Protein AF-A0A6N8B258-F1 (afdb_monomer_lite)

Foldseek 3Di:
DFPVVVQVLCVVLVFRWDWDPDADPPVCQQPNWFFTWTAGVVVVRKIKTKTAAPAQVSLVSNVVCVVVPQPVQPPDLWHFPDWDDQGRMIITIIDRHPPDDPCCDPVVVSCQPPSAPKDWWWWWKDDPFKIKIKIKIKGWDFDDDPDTDIDMKIKIKIKMATRDDDLVVWQFKWKWKDQVPDTDIDGGFHADPRRMTISDMDMDDDDDDDQQTKIWMWMGTPNDIDIMIIHIDDPVND

Sequence (238 aa):
MTAEQVLNVFKQEGANLTKSDKKPPSYFTINKVQPLIYQSTALNNQYLLIYDFDSLANAEECSKQFRNNKLQFQNLDLVSPSYFKVKNIVIALAMENAHKYFYYGKVGEIIFQKLHDTKKLVFEGESDHWRGNIIVAYYEYFLEGEKLYYDHYFFSETVFTYIGDNAKSVDSFDYKCSNGTSGSSGHGLVLDQDGISSAGFSGGNGSRPRENYTYTTDIHWNGKTETFKLKAITHEDL

Secondary structure (DSSP, 8-state):
--HHHHHHHHHHTT--PEEP-PPPPGGG-BTTBPPEEEE-GGGTT-EEEEEE-SSHHHHHHHHHHHHH-TTGGGGSSEEEEEEEEETTEEEEEEEES--S----HHHHHHIIIIIS--EEEEEEEE-SSEEEEEEEEEEEEEE-SSS-EEEEEEEEEEEEEE-SS-GGG---EEEEEE-SS-EEEEEEE---TTSEEEEEEEEESSPPP-TT-EEEEEEEETTEEEEEEEEEEPTT--

Radius of gyration: 21.56 Å; chains: 1; bounding box: 56×40×59 Å

Structure (mmCIF, N/CA/C/O backbone):
data_AF-A0A6N8B258-F1
#
_entry.id   AF-A0A6N8B258-F1
#
loop_
_atom_site.group_PDB
_atom_site.id
_atom_site.type_symbol
_atom_site.label_atom_id
_atom_site.label_alt_id
_atom_site.label_comp_id
_atom_site.label_asym_id
_atom_site.label_entity_id
_atom_site.label_seq_id
_atom_site.pdbx_PDB_ins_code
_atom_site.Cartn_x
_atom_site.Cartn_y
_atom_site.Cartn_z
_atom_site.occupancy
_atom_site.B_iso_or_equiv
_atom_site.auth_seq_id
_atom_site.auth_comp_id
_atom_site.auth_asym_id
_atom_site.auth_atom_id
_atom_site.pdbx_PDB_model_num
ATOM 1 N N . MET A 1 1 ? 13.678 -10.103 -13.029 1.00 87.00 1 MET A N 1
ATOM 2 C CA . MET A 1 1 ? 12.331 -9.949 -13.612 1.00 87.00 1 MET A CA 1
ATOM 3 C C . MET A 1 1 ? 12.513 -9.439 -15.030 1.00 87.00 1 MET A C 1
ATOM 5 O O . MET A 1 1 ? 13.473 -8.720 -15.251 1.00 87.00 1 MET A O 1
ATOM 9 N N . THR A 1 2 ? 11.660 -9.820 -15.974 1.00 91.69 2 THR A N 1
ATOM 10 C CA . THR A 1 2 ? 11.715 -9.328 -17.362 1.00 91.69 2 THR A CA 1
ATOM 11 C C . THR A 1 2 ? 10.501 -8.464 -17.681 1.00 91.69 2 THR A C 1
ATOM 13 O O . THR A 1 2 ? 9.464 -8.568 -17.018 1.00 91.69 2 THR A O 1
ATOM 16 N N . ALA A 1 3 ? 10.584 -7.650 -18.733 1.00 91.44 3 ALA A N 1
ATOM 17 C CA . ALA A 1 3 ? 9.437 -6.898 -19.235 1.00 91.44 3 ALA A CA 1
ATOM 18 C C . ALA A 1 3 ? 8.249 -7.818 -19.570 1.00 91.44 3 ALA A C 1
ATOM 20 O O . ALA A 1 3 ? 7.116 -7.488 -19.245 1.00 91.44 3 ALA A O 1
ATOM 21 N N . GLU A 1 4 ? 8.490 -8.998 -20.147 1.00 93.19 4 GLU A N 1
ATOM 22 C CA . GLU A 1 4 ? 7.431 -9.967 -20.466 1.00 93.19 4 GLU A CA 1
ATOM 23 C C . GLU A 1 4 ? 6.669 -10.439 -19.218 1.00 93.19 4 GLU A C 1
ATOM 25 O O . GLU A 1 4 ? 5.440 -10.519 -19.230 1.00 93.19 4 GLU A O 1
ATOM 30 N N . GLN A 1 5 ? 7.377 -10.686 -18.111 1.00 94.44 5 GLN A N 1
ATOM 31 C CA . GLN A 1 5 ? 6.743 -11.033 -16.836 1.00 94.44 5 GLN A CA 1
ATOM 32 C C . GLN A 1 5 ? 5.844 -9.902 -16.331 1.00 94.44 5 GLN A C 1
ATOM 34 O O . GLN A 1 5 ? 4.737 -10.168 -15.867 1.00 94.44 5 GLN A O 1
ATOM 39 N N . VAL A 1 6 ? 6.280 -8.647 -16.482 1.00 94.50 6 VAL A N 1
ATOM 40 C CA . VAL A 1 6 ? 5.455 -7.480 -16.148 1.00 94.50 6 VAL A CA 1
ATOM 41 C C . VAL A 1 6 ? 4.179 -7.470 -16.988 1.00 94.50 6 VAL A C 1
ATOM 43 O O . VAL A 1 6 ? 3.086 -7.396 -16.432 1.00 94.50 6 VAL A O 1
ATOM 46 N N . LEU A 1 7 ? 4.288 -7.618 -18.312 1.00 94.94 7 LEU A N 1
ATOM 47 C CA . LEU A 1 7 ? 3.123 -7.635 -19.207 1.00 94.94 7 LEU A CA 1
ATOM 48 C C . LEU A 1 7 ? 2.121 -8.736 -18.838 1.00 94.94 7 LEU A C 1
ATOM 50 O O . LEU A 1 7 ? 0.911 -8.499 -18.847 1.00 94.94 7 LEU A O 1
ATOM 54 N N . ASN A 1 8 ? 2.618 -9.924 -18.487 1.00 96.00 8 ASN A N 1
ATOM 55 C CA . ASN A 1 8 ? 1.780 -11.055 -18.100 1.00 96.00 8 ASN A CA 1
ATOM 56 C C . ASN A 1 8 ? 0.989 -10.782 -16.816 1.00 96.00 8 ASN A C 1
ATOM 58 O O . ASN A 1 8 ? -0.202 -11.087 -16.772 1.00 96.00 8 ASN A O 1
ATOM 62 N N . VAL A 1 9 ? 1.603 -10.160 -15.808 1.00 96.12 9 VAL A N 1
ATOM 63 C CA . VAL A 1 9 ? 0.908 -9.794 -14.564 1.00 96.12 9 VAL A CA 1
ATOM 64 C C . VAL A 1 9 ? -0.163 -8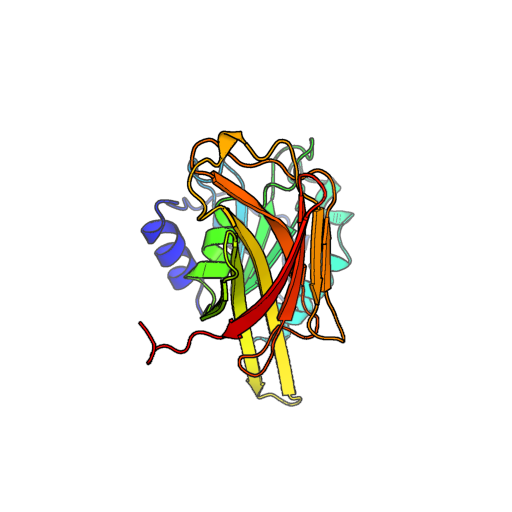.735 -14.826 1.00 96.12 9 VAL A C 1
ATOM 66 O O . VAL A 1 9 ? -1.306 -8.906 -14.411 1.00 96.12 9 VAL A O 1
ATOM 69 N N . PHE A 1 10 ? 0.142 -7.688 -15.597 1.00 94.69 10 PHE A N 1
ATOM 70 C CA . PHE A 1 10 ? -0.870 -6.693 -15.976 1.00 94.69 10 PHE A CA 1
ATOM 71 C C . PHE A 1 10 ? -2.053 -7.329 -16.722 1.00 94.69 10 PHE A C 1
ATOM 73 O O . PHE A 1 10 ? -3.209 -7.016 -16.436 1.00 94.69 10 PHE A O 1
ATOM 80 N N . LYS A 1 11 ? -1.788 -8.272 -17.633 1.00 94.56 11 LYS A N 1
ATOM 81 C CA . LYS A 1 11 ? -2.828 -9.036 -18.334 1.00 94.56 11 LYS A CA 1
ATOM 82 C C . LYS A 1 11 ? -3.697 -9.859 -17.376 1.00 94.56 11 LYS A C 1
ATOM 84 O O . LYS A 1 11 ? -4.918 -9.830 -17.516 1.00 94.56 11 LYS A O 1
ATOM 89 N N . GLN A 1 12 ? -3.094 -10.573 -16.424 1.00 96.00 12 GLN A N 1
ATOM 90 C CA . GLN A 1 12 ? -3.815 -11.379 -15.426 1.00 96.00 12 GLN A CA 1
ATOM 91 C C . GLN A 1 12 ? -4.743 -10.526 -14.555 1.00 96.00 12 GLN A C 1
ATOM 93 O O . GLN A 1 12 ? -5.859 -10.937 -14.258 1.00 96.00 12 GLN A O 1
ATOM 98 N N . GLU A 1 13 ? -4.330 -9.300 -14.244 1.00 94.25 13 GLU A N 1
ATOM 99 C CA . GLU A 1 13 ? -5.115 -8.336 -13.466 1.00 94.25 13 GLU A CA 1
ATOM 100 C C . GLU A 1 13 ? -6.104 -7.531 -14.340 1.00 94.25 13 GLU A C 1
ATOM 102 O O . GLU A 1 13 ? -6.650 -6.500 -13.935 1.00 94.25 13 GLU A O 1
ATOM 107 N N . GLY A 1 14 ? -6.355 -7.974 -15.578 1.00 91.81 14 GLY A N 1
ATOM 108 C CA . GLY A 1 14 ? -7.337 -7.375 -16.484 1.00 91.81 14 GLY A CA 1
ATOM 109 C C . GLY A 1 14 ? -6.921 -6.017 -17.059 1.00 91.81 14 GLY A C 1
ATOM 110 O O . GLY A 1 14 ? -7.776 -5.231 -17.462 1.00 91.81 14 GLY A O 1
ATOM 111 N N . ALA A 1 15 ? -5.624 -5.711 -17.080 1.00 91.25 15 ALA A N 1
ATOM 112 C CA . ALA A 1 15 ? -5.044 -4.517 -17.686 1.00 91.25 15 ALA A CA 1
ATOM 113 C C . ALA A 1 15 ? -4.200 -4.906 -18.908 1.00 91.25 15 ALA A C 1
ATOM 115 O O . ALA A 1 15 ? -2.973 -4.867 -18.888 1.00 91.25 15 ALA A O 1
ATOM 116 N N . ASN A 1 16 ? -4.864 -5.303 -19.997 1.00 91.56 16 ASN A N 1
ATOM 117 C CA . ASN A 1 16 ? -4.179 -5.676 -21.234 1.00 91.56 16 ASN A CA 1
ATOM 118 C C . ASN A 1 16 ? -3.393 -4.482 -21.794 1.00 91.56 16 ASN A C 1
ATOM 120 O O . ASN A 1 16 ? -3.977 -3.473 -22.201 1.00 91.56 16 ASN A O 1
ATOM 124 N N . LEU A 1 17 ? -2.068 -4.611 -21.796 1.00 92.25 17 LEU A N 1
ATOM 125 C CA . LEU A 1 17 ? -1.146 -3.598 -22.287 1.00 92.25 17 LEU A CA 1
ATOM 126 C C . LEU A 1 17 ? -0.943 -3.765 -23.794 1.00 92.25 17 LEU A C 1
ATOM 128 O O . LEU A 1 17 ? -0.548 -4.829 -24.266 1.00 92.25 17 LEU A O 1
ATOM 132 N N . THR A 1 18 ? -1.184 -2.697 -24.548 1.00 91.94 18 THR A N 1
ATOM 133 C CA . THR A 1 18 ? -0.896 -2.629 -25.984 1.00 91.94 18 THR A CA 1
ATOM 134 C C . THR A 1 18 ? 0.379 -1.831 -26.189 1.00 91.94 18 THR A C 1
ATOM 136 O O . THR A 1 18 ? 0.520 -0.742 -25.631 1.00 91.94 18 THR A O 1
ATOM 139 N N . LYS A 1 19 ? 1.320 -2.372 -26.966 1.00 91.19 19 LYS A N 1
ATOM 140 C CA . LYS A 1 19 ? 2.563 -1.670 -27.294 1.00 91.19 19 LYS A CA 1
ATOM 141 C C . LYS A 1 19 ? 2.248 -0.424 -28.123 1.00 91.19 19 LYS A C 1
ATOM 143 O O . LYS A 1 19 ? 1.429 -0.481 -29.034 1.00 91.19 19 LYS A O 1
ATOM 148 N N . SER A 1 20 ? 2.886 0.690 -27.790 1.00 84.38 20 SER A N 1
ATOM 149 C CA . SER A 1 20 ? 2.767 1.943 -28.529 1.00 84.38 20 SER A CA 1
ATOM 150 C C . SER A 1 20 ? 3.913 2.086 -29.527 1.00 84.38 20 SER A C 1
ATOM 152 O O . SER A 1 20 ? 5.060 1.778 -29.202 1.00 84.38 20 SER A O 1
ATOM 154 N N . ASP A 1 21 ? 3.612 2.608 -30.717 1.00 79.19 21 ASP A N 1
ATOM 155 C CA . ASP A 1 21 ? 4.615 2.974 -31.727 1.00 79.19 21 ASP A CA 1
ATOM 156 C C . ASP A 1 21 ? 5.252 4.346 -31.458 1.00 79.19 21 ASP A C 1
ATOM 158 O O . ASP A 1 21 ? 6.163 4.772 -32.178 1.00 79.19 21 ASP A O 1
ATOM 162 N N . LYS A 1 22 ? 4.794 5.056 -30.414 1.00 72.62 22 LYS A N 1
ATOM 163 C CA . LYS A 1 22 ? 5.423 6.303 -29.977 1.00 72.62 22 LYS A CA 1
ATOM 164 C C . LYS A 1 22 ? 6.888 6.017 -29.650 1.00 72.62 22 LYS A C 1
ATOM 166 O O . LYS A 1 22 ? 7.202 5.186 -28.801 1.00 72.62 22 LYS A O 1
ATOM 171 N N . LYS A 1 23 ? 7.795 6.727 -30.319 1.00 65.31 23 LYS A N 1
ATOM 172 C CA . LYS A 1 23 ? 9.215 6.688 -29.975 1.00 65.31 23 LYS A CA 1
ATOM 173 C C . LYS A 1 23 ? 9.444 7.663 -28.826 1.00 65.31 23 LYS A C 1
ATOM 175 O O . LYS A 1 23 ? 9.199 8.857 -29.019 1.00 65.31 23 LYS A O 1
ATOM 180 N N . PRO A 1 24 ? 9.894 7.196 -27.650 1.00 65.81 24 PRO A N 1
ATOM 181 C CA . PRO A 1 24 ? 10.310 8.119 -26.614 1.00 65.81 24 PRO A CA 1
ATOM 182 C C . PRO A 1 24 ? 11.481 8.942 -27.177 1.00 65.81 24 PRO A C 1
ATOM 184 O O . PRO A 1 24 ? 12.329 8.398 -27.896 1.00 65.81 24 PRO A O 1
ATOM 187 N N . PRO A 1 25 ? 11.545 10.252 -26.906 1.00 64.62 25 PRO A N 1
ATOM 188 C CA . PRO A 1 25 ? 12.704 11.049 -27.275 1.00 64.62 25 PRO A CA 1
ATOM 189 C C . PRO A 1 25 ? 14.005 10.410 -26.779 1.00 64.62 25 PRO A C 1
ATOM 191 O O . PRO A 1 25 ? 14.029 9.763 -25.735 1.00 64.62 25 PRO A O 1
ATOM 194 N N . SER A 1 26 ? 15.113 10.610 -27.495 1.00 67.12 26 SER A N 1
ATOM 195 C CA . SER A 1 26 ? 16.398 9.964 -27.178 1.00 67.12 26 SER A CA 1
ATOM 196 C C . SER A 1 26 ? 16.887 10.217 -25.745 1.00 67.12 26 SER A C 1
ATOM 198 O O . SER A 1 26 ? 17.583 9.369 -25.190 1.00 67.12 26 SER A O 1
ATOM 200 N N . TYR A 1 27 ? 16.477 11.324 -25.118 1.00 67.56 27 TYR A N 1
ATOM 201 C CA . TYR A 1 27 ? 16.784 11.650 -23.722 1.00 67.56 27 TYR A CA 1
ATOM 202 C C . TYR A 1 27 ? 16.053 10.781 -22.680 1.00 67.56 27 TYR A C 1
ATOM 204 O O . TYR A 1 27 ? 16.408 10.822 -21.509 1.00 67.56 27 TYR A O 1
ATOM 212 N N . PHE A 1 28 ? 15.083 9.953 -23.077 1.00 73.06 28 PHE A N 1
ATOM 213 C CA . PHE A 1 28 ? 14.521 8.904 -22.217 1.00 73.06 28 PHE A CA 1
ATOM 214 C C . PHE A 1 28 ? 15.410 7.665 -22.141 1.00 73.06 28 PHE A C 1
ATOM 216 O O . PHE A 1 28 ? 15.107 6.770 -21.353 1.00 73.06 28 PHE A O 1
ATOM 223 N N . THR A 1 29 ? 16.478 7.587 -22.945 1.00 80.06 29 THR A N 1
ATOM 224 C CA . THR A 1 29 ? 17.478 6.528 -22.795 1.00 80.06 29 THR A CA 1
ATOM 225 C C . THR A 1 29 ? 18.198 6.721 -21.474 1.00 80.06 29 THR A C 1
ATOM 227 O O . THR A 1 29 ? 18.865 7.736 -21.278 1.00 80.06 29 THR A O 1
ATOM 230 N N . ILE A 1 30 ? 18.149 5.721 -20.606 1.00 79.31 30 ILE A N 1
ATOM 231 C CA . ILE A 1 30 ? 18.877 5.746 -19.340 1.00 79.31 30 ILE A CA 1
ATOM 232 C C . ILE A 1 30 ? 19.854 4.585 -19.346 1.00 79.31 30 ILE A C 1
ATOM 234 O O . ILE A 1 30 ? 19.466 3.447 -19.586 1.00 79.31 30 ILE A O 1
ATOM 238 N N . ASN A 1 31 ? 21.140 4.867 -19.131 1.00 81.81 31 ASN A N 1
ATOM 239 C CA . ASN A 1 31 ? 22.205 3.858 -19.157 1.00 81.81 31 ASN A CA 1
ATOM 240 C C . ASN A 1 31 ? 22.170 2.975 -20.421 1.00 81.81 31 ASN A C 1
ATOM 242 O O . ASN A 1 31 ? 22.352 1.766 -20.349 1.00 81.81 31 ASN A O 1
ATOM 246 N N . LYS A 1 32 ? 21.935 3.598 -21.588 1.00 86.12 32 LYS A N 1
ATOM 247 C CA . LYS A 1 32 ? 21.787 2.940 -22.905 1.00 86.12 32 LYS A CA 1
ATOM 248 C C . LYS A 1 32 ? 20.547 2.039 -23.051 1.00 86.12 32 LYS A C 1
ATOM 250 O O . LYS A 1 32 ? 20.400 1.400 -24.088 1.00 86.12 32 LYS A O 1
ATOM 255 N N . VAL A 1 33 ? 19.635 2.038 -22.078 1.00 88.00 33 VAL A N 1
ATOM 256 C CA . VAL A 1 33 ? 18.356 1.321 -22.140 1.00 88.00 33 VAL A CA 1
ATOM 257 C C . VAL A 1 33 ? 17.248 2.272 -22.577 1.00 88.00 33 VAL A C 1
ATOM 259 O O . VAL A 1 33 ? 17.016 3.314 -21.964 1.00 88.00 33 VAL A O 1
ATOM 262 N N . GLN A 1 34 ? 16.570 1.899 -23.657 1.00 87.25 34 GLN A N 1
ATOM 263 C CA . GLN A 1 34 ? 15.363 2.555 -24.154 1.00 87.25 34 GLN A CA 1
ATOM 264 C C . GLN A 1 34 ? 14.129 1.889 -23.536 1.00 87.25 34 GLN A C 1
ATOM 266 O O . GLN A 1 34 ? 14.083 0.656 -23.498 1.00 87.25 34 GLN A O 1
ATOM 271 N N . PRO A 1 35 ? 13.125 2.651 -23.068 1.00 88.94 35 PRO A N 1
ATOM 272 C CA . PRO A 1 35 ? 11.930 2.043 -22.513 1.00 88.94 35 PRO A CA 1
ATOM 273 C C . PRO A 1 35 ? 11.055 1.439 -23.609 1.00 88.94 35 PRO A C 1
ATOM 275 O O . PRO A 1 35 ? 10.925 1.971 -24.714 1.00 88.94 35 PRO A O 1
ATOM 278 N N . LEU A 1 36 ? 10.369 0.358 -23.257 1.00 90.75 36 LEU A N 1
ATOM 279 C CA . LEU A 1 36 ? 9.231 -0.141 -24.011 1.00 90.75 36 LEU A CA 1
ATOM 280 C C . LEU A 1 36 ? 7.986 0.644 -23.586 1.00 90.75 36 LEU A C 1
ATOM 282 O O . LEU A 1 36 ? 7.679 0.709 -22.396 1.00 90.75 36 LEU A O 1
ATOM 286 N N . ILE A 1 37 ? 7.273 1.233 -24.548 1.00 87.94 37 ILE A N 1
ATOM 287 C CA . ILE A 1 37 ? 6.070 2.023 -24.266 1.00 87.94 37 ILE A CA 1
ATOM 288 C C . ILE A 1 37 ? 4.822 1.172 -24.465 1.00 87.94 37 ILE A C 1
ATOM 290 O O . ILE A 1 37 ? 4.622 0.578 -25.527 1.00 87.94 37 ILE A O 1
ATOM 294 N N . TYR A 1 38 ? 3.954 1.176 -23.459 1.00 90.44 38 TYR A N 1
ATOM 295 C CA . TYR A 1 38 ? 2.660 0.510 -23.479 1.00 90.44 38 TYR A CA 1
ATOM 296 C C . TYR A 1 38 ? 1.539 1.450 -23.050 1.00 90.44 38 TYR A C 1
ATOM 298 O O . TYR A 1 38 ? 1.782 2.467 -22.410 1.00 90.44 38 TYR A O 1
ATOM 306 N N . GLN A 1 39 ? 0.308 1.083 -23.382 1.00 88.38 39 GLN A N 1
ATOM 307 C CA . GLN A 1 39 ? -0.908 1.779 -22.970 1.00 88.38 39 GLN A CA 1
ATOM 308 C C . GLN A 1 39 ? -2.042 0.785 -22.719 1.00 88.38 39 GLN A C 1
ATOM 310 O O . GLN A 1 39 ? -2.030 -0.329 -23.250 1.00 88.38 39 GLN A O 1
ATOM 315 N N . SER A 1 40 ? -3.044 1.187 -21.938 1.00 84.56 40 SER A N 1
ATOM 316 C CA . SER A 1 40 ? -4.258 0.393 -21.747 1.00 84.56 40 SER A CA 1
ATOM 317 C C . SER A 1 40 ? -5.467 1.264 -21.441 1.00 84.56 40 SER A C 1
ATOM 319 O O . SER A 1 40 ? -5.396 2.170 -20.610 1.00 84.56 40 SER A O 1
ATOM 321 N N . THR A 1 41 ? -6.607 0.928 -22.042 1.00 82.31 41 THR A N 1
ATOM 322 C CA . THR A 1 41 ? -7.902 1.548 -21.728 1.00 82.31 41 THR A CA 1
ATOM 323 C C . THR A 1 41 ? -8.324 1.280 -20.286 1.00 82.31 41 THR A C 1
ATOM 325 O O . THR A 1 41 ? -8.892 2.156 -19.643 1.00 82.31 41 THR A O 1
ATOM 328 N N . ALA A 1 42 ? -7.959 0.116 -19.735 1.00 83.00 42 ALA A N 1
ATOM 329 C CA . ALA A 1 42 ? -8.176 -0.239 -18.331 1.00 83.00 42 ALA A CA 1
ATOM 330 C C . ALA A 1 42 ? -7.376 0.639 -17.351 1.00 83.00 42 ALA A C 1
ATOM 332 O O . ALA A 1 42 ? -7.644 0.628 -16.152 1.00 83.00 42 ALA A O 1
ATOM 333 N N . LEU A 1 43 ? -6.386 1.378 -17.859 1.00 80.88 43 LEU A N 1
ATOM 334 C CA . LEU A 1 43 ? -5.535 2.298 -17.112 1.00 80.88 43 LEU A CA 1
ATOM 335 C C . LEU A 1 43 ? -5.777 3.749 -17.557 1.00 80.88 43 LEU A C 1
ATOM 337 O O . LEU A 1 43 ? -4.861 4.563 -17.530 1.00 80.88 43 LEU A O 1
ATOM 341 N N . ASN A 1 44 ? -6.991 4.071 -18.021 1.00 78.31 44 ASN A N 1
ATOM 342 C CA . ASN A 1 44 ? -7.373 5.403 -18.506 1.00 78.31 44 ASN A CA 1
ATOM 343 C C . ASN A 1 44 ? -6.465 5.935 -19.629 1.00 78.31 44 ASN A C 1
ATOM 345 O O . ASN A 1 44 ? -6.208 7.134 -19.708 1.00 78.31 44 ASN A O 1
ATOM 349 N N . ASN A 1 45 ? -5.957 5.041 -20.484 1.00 75.50 45 ASN A N 1
ATOM 350 C CA . ASN A 1 45 ? -5.019 5.354 -21.566 1.00 75.50 45 ASN A CA 1
ATOM 351 C C . ASN A 1 45 ? -3.714 6.026 -21.098 1.00 75.50 45 ASN A C 1
ATOM 353 O O . ASN A 1 45 ? -3.052 6.706 -21.880 1.00 75.50 45 ASN A O 1
ATOM 357 N N . GLN A 1 46 ? -3.315 5.819 -19.840 1.00 79.75 46 GLN A N 1
ATOM 358 C CA . GLN A 1 46 ? -1.988 6.205 -19.364 1.00 79.75 46 GLN A CA 1
ATOM 359 C C . GLN A 1 46 ? -0.903 5.400 -20.089 1.00 79.75 46 GLN A C 1
ATOM 361 O O . GLN A 1 46 ? -1.082 4.212 -20.385 1.00 79.75 46 GLN A O 1
ATOM 366 N N . TYR A 1 47 ? 0.240 6.041 -20.336 1.00 84.12 47 TYR A N 1
ATOM 367 C CA . TYR A 1 47 ? 1.407 5.379 -20.903 1.00 84.12 47 TYR A CA 1
ATOM 368 C C . TYR A 1 47 ? 2.278 4.799 -19.792 1.00 84.12 47 TYR A C 1
ATOM 370 O O . TYR A 1 47 ? 2.601 5.473 -18.812 1.00 84.12 47 TYR A O 1
ATOM 378 N N . LEU A 1 48 ? 2.700 3.553 -19.984 1.00 88.50 48 LEU A N 1
ATOM 379 C CA . LEU A 1 48 ? 3.705 2.883 -19.172 1.00 88.50 48 LEU A CA 1
ATOM 380 C C . LEU A 1 48 ? 5.005 2.815 -19.955 1.00 88.50 48 LEU A C 1
ATOM 382 O O . LEU A 1 48 ? 5.058 2.212 -21.026 1.00 88.50 48 LEU A O 1
ATOM 386 N N . LEU A 1 49 ? 6.054 3.411 -19.404 1.00 88.88 49 LEU A N 1
ATOM 387 C CA . LEU A 1 49 ? 7.411 3.279 -19.907 1.00 88.88 49 LEU A CA 1
ATOM 388 C C . LEU A 1 49 ? 8.115 2.232 -19.052 1.00 88.88 49 LEU A C 1
ATOM 390 O O . LEU A 1 49 ? 8.409 2.479 -17.883 1.00 88.88 49 LEU A O 1
ATOM 394 N N . ILE A 1 50 ? 8.350 1.058 -19.631 1.00 92.06 50 ILE A N 1
ATOM 395 C CA . ILE A 1 50 ? 8.960 -0.083 -18.950 1.00 92.06 5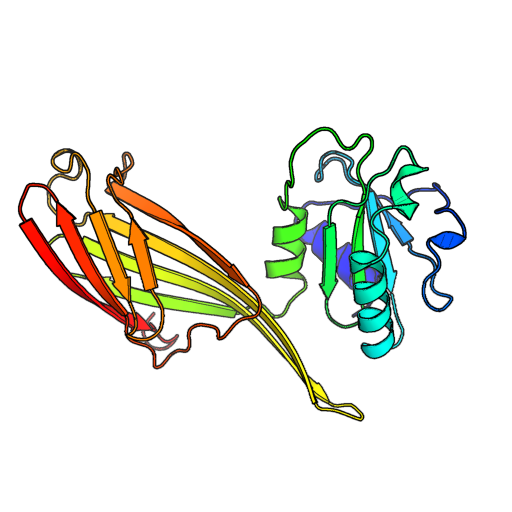0 ILE A CA 1
ATOM 396 C C . ILE A 1 50 ? 10.427 -0.167 -19.363 1.00 92.06 50 ILE A C 1
ATOM 398 O O . ILE A 1 50 ? 10.744 -0.432 -20.523 1.00 92.06 50 ILE A O 1
ATOM 402 N N . TYR A 1 51 ? 11.313 0.046 -18.399 1.00 92.19 51 TYR A N 1
ATOM 403 C CA . TYR A 1 51 ? 12.752 -0.110 -18.537 1.00 92.19 51 TYR A CA 1
ATOM 404 C C . TYR A 1 51 ? 13.170 -1.458 -17.961 1.00 92.19 51 TYR A C 1
ATOM 406 O O . TYR A 1 51 ? 13.015 -1.684 -16.761 1.00 92.19 51 TYR A O 1
ATOM 414 N N . ASP A 1 52 ? 13.705 -2.328 -18.810 1.00 94.00 52 ASP A N 1
ATOM 415 C CA . ASP A 1 52 ? 14.249 -3.626 -18.416 1.00 94.00 52 ASP A CA 1
ATOM 416 C C . ASP A 1 52 ? 15.775 -3.534 -18.369 1.00 94.00 52 ASP A C 1
ATOM 418 O O . ASP A 1 52 ? 16.420 -3.357 -19.403 1.00 94.00 52 ASP A O 1
ATOM 422 N N . PHE A 1 53 ? 16.345 -3.550 -17.163 1.00 91.31 53 PHE A N 1
ATOM 423 C CA . PHE A 1 53 ? 17.789 -3.460 -16.966 1.00 91.31 53 PHE A CA 1
ATOM 424 C C . PHE A 1 53 ? 18.385 -4.830 -16.657 1.00 91.31 53 PHE A C 1
ATOM 426 O O . PHE A 1 53 ? 17.809 -5.608 -15.902 1.00 91.31 53 PHE A O 1
ATOM 433 N N . ASP A 1 54 ? 19.617 -5.065 -17.103 1.00 88.00 54 ASP A N 1
ATOM 434 C CA . ASP A 1 54 ? 20.354 -6.296 -16.777 1.00 88.00 54 ASP A CA 1
ATOM 435 C C . ASP A 1 54 ? 20.739 -6.399 -15.289 1.00 88.00 54 ASP A C 1
ATOM 437 O O . ASP A 1 54 ? 21.127 -7.464 -14.809 1.00 88.00 54 ASP A O 1
ATOM 441 N N . SER A 1 55 ? 20.671 -5.291 -14.539 1.00 83.50 55 SER A N 1
ATOM 442 C CA . SER A 1 55 ? 21.078 -5.252 -13.134 1.00 83.50 55 SER A CA 1
ATOM 443 C C . SER A 1 55 ? 20.251 -4.290 -12.282 1.00 83.50 55 SER A C 1
ATOM 445 O O . SER A 1 55 ? 19.737 -3.266 -12.739 1.00 83.50 55 SER A O 1
ATOM 447 N N . LEU A 1 56 ? 20.190 -4.603 -10.988 1.00 81.44 56 LEU A N 1
ATOM 448 C CA . LEU A 1 56 ? 19.551 -3.780 -9.959 1.00 81.44 56 LEU A CA 1
ATOM 449 C C . LEU A 1 56 ? 20.228 -2.415 -9.799 1.00 81.44 56 LEU A C 1
ATOM 451 O O . LEU A 1 56 ? 19.552 -1.410 -9.597 1.00 81.44 56 LEU A O 1
ATOM 455 N N . ALA A 1 57 ? 21.556 -2.368 -9.930 1.00 81.88 57 ALA A N 1
ATOM 456 C CA . ALA A 1 57 ? 22.320 -1.128 -9.839 1.00 81.88 57 ALA A CA 1
ATOM 457 C C . ALA A 1 57 ? 21.921 -0.135 -10.944 1.00 81.88 57 ALA A C 1
ATOM 459 O O . ALA A 1 57 ? 21.749 1.055 -10.679 1.00 81.88 57 ALA A O 1
ATOM 460 N N . ASN A 1 58 ? 21.693 -0.631 -12.164 1.00 85.00 58 ASN A N 1
ATOM 461 C CA . ASN A 1 58 ? 21.237 0.198 -13.277 1.00 85.00 58 ASN A CA 1
ATOM 462 C C . ASN A 1 58 ? 19.805 0.711 -13.061 1.00 85.00 58 ASN A C 1
ATOM 464 O O . ASN A 1 58 ? 19.537 1.886 -13.321 1.00 85.00 58 ASN A O 1
ATOM 468 N N . ALA A 1 59 ? 18.909 -0.134 -12.540 1.00 86.81 59 ALA A N 1
ATOM 469 C CA . ALA A 1 59 ? 17.544 0.261 -12.189 1.00 86.81 59 ALA A CA 1
ATOM 470 C C . ALA A 1 59 ? 17.507 1.319 -11.067 1.00 86.81 59 ALA A C 1
ATOM 472 O O . ALA A 1 59 ? 16.685 2.240 -11.094 1.00 86.81 59 ALA A O 1
ATOM 473 N N . GLU A 1 60 ? 18.420 1.231 -10.098 1.00 83.19 60 GLU A N 1
ATOM 474 C CA . GLU A 1 60 ? 18.556 2.216 -9.024 1.00 83.19 60 GLU A CA 1
ATOM 475 C C . GLU A 1 60 ? 19.057 3.566 -9.545 1.00 83.19 60 GLU A C 1
ATOM 477 O O . GLU A 1 60 ? 18.502 4.611 -9.204 1.00 83.19 60 GLU A O 1
ATOM 482 N N . GLU A 1 61 ? 20.067 3.565 -10.413 1.00 82.50 61 GLU A N 1
ATOM 483 C CA . GLU A 1 61 ? 20.561 4.799 -11.023 1.00 82.50 61 GLU A CA 1
ATOM 484 C C . GLU A 1 61 ? 19.480 5.476 -11.876 1.00 82.50 61 GLU A C 1
ATOM 486 O O . GLU A 1 61 ? 19.259 6.684 -11.779 1.00 82.50 61 GLU A O 1
ATOM 491 N N . CYS A 1 62 ? 18.716 4.682 -12.628 1.00 83.50 62 CYS A N 1
ATOM 492 C CA . CYS A 1 62 ? 17.539 5.154 -13.346 1.00 83.50 62 CYS A CA 1
ATOM 493 C C . CYS A 1 62 ? 16.504 5.795 -12.413 1.00 83.50 62 CYS A C 1
ATOM 495 O O . CYS A 1 62 ? 16.048 6.918 -12.642 1.00 83.50 62 CYS A O 1
ATOM 497 N N . SER A 1 63 ? 16.201 5.130 -11.300 1.00 79.88 63 SER A N 1
ATOM 498 C CA . SER A 1 63 ? 15.274 5.636 -10.288 1.00 79.88 63 SER A CA 1
ATOM 499 C C . SER A 1 63 ? 15.724 6.973 -9.689 1.00 79.88 63 SER A C 1
ATOM 501 O O . SER A 1 63 ? 14.876 7.811 -9.378 1.00 79.88 63 SER A O 1
ATOM 503 N N . LYS A 1 64 ? 17.032 7.220 -9.540 1.00 79.88 64 LYS A N 1
ATOM 504 C CA . LYS A 1 64 ? 17.566 8.524 -9.100 1.00 79.88 64 LYS A CA 1
ATOM 505 C C . LYS A 1 64 ? 17.399 9.602 -10.165 1.00 79.88 64 LYS A C 1
ATOM 507 O O . LYS A 1 64 ? 17.018 10.724 -9.830 1.00 79.88 64 LYS A O 1
ATOM 512 N N . GLN A 1 65 ? 17.623 9.271 -11.437 1.00 77.69 65 GLN A N 1
ATOM 513 C CA . GLN A 1 65 ? 17.415 10.214 -12.539 1.00 77.69 65 GLN A CA 1
ATOM 514 C C . GLN A 1 65 ? 15.957 10.679 -12.614 1.00 77.69 65 GLN A C 1
ATOM 516 O O . GLN A 1 65 ? 15.716 11.877 -12.749 1.00 77.69 65 GLN A O 1
ATOM 521 N N . PHE A 1 66 ? 14.983 9.787 -12.405 1.00 74.50 66 PHE A N 1
ATOM 522 C CA . PHE A 1 66 ? 13.571 10.179 -12.319 1.00 74.50 66 PHE A CA 1
ATOM 523 C C . PHE A 1 66 ? 13.264 11.134 -11.151 1.00 74.50 66 PHE A C 1
ATOM 525 O O . PHE A 1 66 ? 12.437 12.032 -11.314 1.00 74.50 66 PHE A O 1
ATOM 532 N N . ARG A 1 67 ? 13.940 11.013 -9.995 1.00 69.44 67 ARG A N 1
ATOM 533 C CA . ARG A 1 67 ? 13.782 11.985 -8.886 1.00 69.44 67 ARG A CA 1
ATOM 534 C C . ARG A 1 67 ? 14.288 13.372 -9.270 1.00 69.44 67 ARG A C 1
ATOM 536 O O . ARG A 1 67 ? 13.668 14.366 -8.897 1.00 69.44 67 ARG A O 1
ATOM 543 N N . ASN A 1 68 ? 15.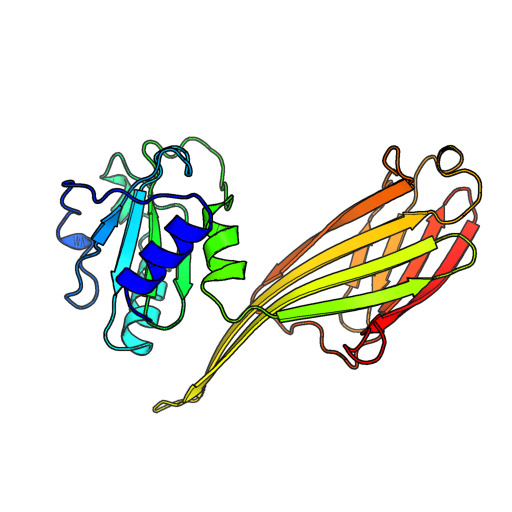392 13.425 -10.012 1.00 64.81 68 ASN A N 1
ATOM 544 C CA . ASN A 1 68 ? 16.115 14.661 -10.304 1.00 64.81 68 ASN A CA 1
ATOM 545 C C . ASN A 1 68 ? 15.604 15.386 -11.567 1.00 64.81 68 ASN A C 1
ATOM 547 O O . ASN A 1 68 ? 15.682 16.609 -11.639 1.00 64.81 68 ASN A O 1
ATOM 551 N N . ASN A 1 69 ? 15.037 14.667 -12.544 1.00 60.47 69 ASN A N 1
ATOM 552 C CA . ASN A 1 69 ? 14.729 15.194 -13.884 1.00 60.47 69 ASN A CA 1
ATOM 553 C C . ASN A 1 69 ? 13.262 15.608 -14.113 1.00 60.47 69 ASN A C 1
ATOM 555 O O . ASN A 1 69 ? 12.797 15.610 -15.253 1.00 60.47 69 ASN A O 1
ATOM 559 N N . LYS A 1 70 ? 12.528 16.041 -13.075 1.00 54.28 70 LYS A N 1
ATOM 560 C CA . LYS A 1 70 ? 11.126 16.514 -13.206 1.00 54.28 70 LYS A CA 1
ATOM 561 C C . LYS A 1 70 ? 10.906 17.594 -14.288 1.00 54.28 70 LYS A C 1
ATOM 563 O O . LYS A 1 70 ? 9.786 17.743 -14.765 1.00 54.28 70 LYS A O 1
ATOM 568 N N . LEU A 1 71 ? 11.950 18.332 -14.680 1.00 43.50 71 LEU A N 1
ATOM 569 C CA . LEU A 1 71 ? 11.894 19.424 -15.662 1.00 43.50 71 LEU A CA 1
ATOM 570 C C . LEU A 1 71 ? 12.011 18.971 -17.134 1.00 43.50 71 LEU A C 1
ATOM 572 O O . LEU A 1 71 ? 11.505 19.665 -18.008 1.00 43.50 71 LEU A O 1
ATOM 576 N N . GLN A 1 72 ? 12.624 17.821 -17.445 1.00 48.38 72 GLN A N 1
ATOM 577 C CA . GLN A 1 72 ? 12.858 17.411 -18.848 1.00 48.38 72 GLN A CA 1
ATOM 578 C C . GLN A 1 72 ? 11.629 16.782 -19.523 1.00 48.38 72 GLN A C 1
ATOM 580 O O . GLN A 1 72 ? 11.527 16.783 -20.747 1.00 48.38 72 GLN A O 1
ATOM 585 N N . PHE A 1 73 ? 10.664 16.308 -18.733 1.00 50.66 73 PHE A N 1
ATOM 586 C CA . PHE A 1 73 ? 9.395 15.767 -19.230 1.00 50.66 73 PHE A CA 1
ATOM 587 C C . PHE A 1 73 ? 8.362 16.851 -19.576 1.00 50.66 73 PHE A C 1
ATOM 589 O O . PHE A 1 73 ? 7.296 16.531 -20.079 1.00 50.66 73 PHE A O 1
ATOM 596 N N . GLN A 1 74 ? 8.660 18.132 -19.333 1.00 45.00 74 GLN A N 1
ATOM 597 C CA . GLN A 1 74 ? 7.743 19.245 -19.626 1.00 45.00 74 GLN A CA 1
ATOM 598 C C . GLN A 1 74 ? 7.665 19.600 -21.120 1.00 45.00 74 GLN A C 1
ATOM 600 O O . GLN A 1 74 ? 6.748 20.301 -21.529 1.00 45.00 74 GLN A O 1
ATOM 605 N N . ASN A 1 75 ? 8.608 19.109 -21.933 1.00 45.56 75 ASN A N 1
ATOM 606 C CA . ASN A 1 75 ? 8.651 19.350 -23.382 1.00 45.56 75 ASN A CA 1
ATOM 607 C C . ASN A 1 75 ? 7.936 18.265 -24.202 1.00 45.56 75 ASN A C 1
ATOM 609 O O . ASN A 1 75 ? 8.038 18.237 -25.427 1.00 45.56 75 ASN A O 1
ATOM 613 N N . LEU A 1 76 ? 7.243 17.352 -23.528 1.00 51.41 76 LEU A N 1
ATOM 614 C CA . LEU A 1 76 ? 6.281 16.448 -24.129 1.00 51.41 76 LEU A CA 1
ATOM 615 C C . LEU A 1 76 ? 4.899 16.843 -23.623 1.00 51.41 76 LEU A C 1
ATOM 617 O O . LEU A 1 76 ? 4.751 17.207 -22.460 1.00 51.41 76 LEU A O 1
ATOM 621 N N . ASP A 1 77 ? 3.871 16.606 -24.434 1.00 55.44 77 ASP A N 1
ATOM 622 C CA . ASP A 1 77 ? 2.493 16.540 -23.928 1.00 55.44 77 ASP A CA 1
ATOM 623 C C . ASP A 1 77 ? 2.341 15.475 -22.816 1.00 55.44 77 ASP A C 1
ATOM 625 O O . ASP A 1 77 ? 1.326 15.437 -22.130 1.00 55.44 77 ASP A O 1
ATOM 629 N N . LEU A 1 78 ? 3.358 14.622 -22.621 1.00 56.72 78 LEU A N 1
ATOM 630 C CA . LEU A 1 78 ? 3.477 13.592 -21.598 1.00 56.72 78 LEU A CA 1
ATOM 631 C C . LEU A 1 78 ? 4.278 14.068 -20.381 1.00 56.72 78 LEU A C 1
ATOM 633 O O . LEU A 1 78 ? 5.507 14.112 -20.414 1.00 56.72 78 LEU A O 1
ATOM 637 N N . VAL A 1 79 ? 3.597 14.294 -19.261 1.00 60.66 79 VAL A N 1
ATOM 638 C CA . VAL A 1 79 ? 4.251 14.504 -17.962 1.00 60.66 79 VAL A CA 1
ATOM 639 C C . VAL A 1 79 ? 4.334 13.176 -17.218 1.00 60.66 79 VAL A C 1
ATOM 641 O O . VAL A 1 79 ? 3.356 12.430 -17.172 1.00 60.66 79 VAL A O 1
ATOM 644 N N . SER A 1 80 ? 5.498 12.883 -16.628 1.00 64.19 80 SER A N 1
ATOM 645 C CA . SER A 1 80 ? 5.722 11.685 -15.809 1.00 64.19 80 SER A CA 1
ATOM 646 C C . SER A 1 80 ? 5.540 12.000 -14.318 1.00 64.19 80 SER A C 1
ATOM 648 O O . SER A 1 80 ? 6.506 12.424 -13.677 1.00 64.19 80 SER A O 1
ATOM 650 N N . PRO A 1 81 ? 4.338 11.839 -13.728 1.00 63.12 81 PRO A N 1
ATOM 651 C CA . PRO A 1 81 ? 4.108 12.169 -12.319 1.00 63.12 81 PRO A CA 1
ATOM 652 C C . PRO A 1 81 ? 4.819 11.222 -11.341 1.00 63.12 81 PRO A C 1
ATOM 654 O O . PRO A 1 81 ? 5.243 11.669 -10.274 1.00 63.12 81 PRO A O 1
ATOM 657 N N . SER A 1 82 ? 4.966 9.943 -11.704 1.00 76.50 82 SER A N 1
ATOM 658 C CA . SER A 1 82 ? 5.431 8.877 -10.812 1.00 76.50 82 SER A CA 1
ATOM 659 C C . SER A 1 82 ? 6.241 7.824 -11.555 1.00 76.50 82 SER A C 1
ATOM 661 O O . SER A 1 82 ? 6.038 7.580 -12.744 1.00 76.50 82 SER A O 1
ATOM 663 N N . TYR A 1 83 ? 7.108 7.141 -10.819 1.00 85.31 83 TYR A N 1
ATOM 664 C CA . TYR A 1 83 ? 7.765 5.925 -11.269 1.00 85.31 83 TYR A CA 1
ATOM 665 C C . TYR A 1 83 ? 7.771 4.899 -10.135 1.00 85.31 83 TYR A C 1
ATOM 667 O O . TYR A 1 83 ? 7.705 5.254 -8.957 1.00 85.31 83 TYR A O 1
ATOM 675 N N . PHE A 1 84 ? 7.876 3.632 -10.508 1.00 87.81 84 PHE A N 1
ATOM 676 C CA . PHE A 1 84 ? 7.985 2.499 -9.605 1.00 87.81 84 PHE A CA 1
ATOM 677 C C . PHE A 1 84 ? 9.193 1.674 -9.999 1.00 87.81 84 PHE A C 1
ATOM 679 O O . PHE A 1 84 ? 9.517 1.553 -11.181 1.00 87.81 84 PHE A O 1
ATOM 686 N N . LYS A 1 85 ? 9.837 1.074 -9.009 1.00 89.19 85 LYS A N 1
ATOM 687 C CA . LYS A 1 85 ? 10.933 0.149 -9.239 1.00 89.19 85 LYS A CA 1
ATOM 688 C C . LYS A 1 85 ? 10.538 -1.212 -8.698 1.00 89.19 85 LYS A C 1
ATOM 690 O O . LYS A 1 85 ? 10.163 -1.325 -7.539 1.00 89.19 85 LYS A O 1
ATOM 695 N N . VAL A 1 86 ? 10.673 -2.233 -9.533 1.00 89.50 86 VAL A N 1
ATOM 696 C CA . VAL A 1 86 ? 10.447 -3.628 -9.164 1.00 89.50 86 VAL A CA 1
ATOM 697 C C . VAL A 1 86 ? 11.670 -4.427 -9.564 1.00 89.50 86 VAL A C 1
ATOM 699 O O . VAL A 1 86 ? 11.861 -4.736 -10.740 1.00 89.50 86 VAL A O 1
ATOM 702 N N . LYS A 1 87 ? 12.503 -4.797 -8.587 1.00 87.31 87 LYS A N 1
ATOM 703 C CA . LYS A 1 87 ? 13.755 -5.518 -8.851 1.00 87.31 87 LYS A CA 1
ATOM 704 C C . LYS A 1 87 ? 14.571 -4.728 -9.898 1.00 87.31 87 LYS A C 1
ATOM 706 O O . LYS A 1 87 ? 14.913 -3.573 -9.658 1.00 87.31 87 LYS A O 1
ATOM 711 N N . ASN A 1 88 ? 14.890 -5.334 -11.040 1.00 88.94 88 ASN A N 1
ATOM 712 C CA . ASN A 1 88 ? 15.664 -4.734 -12.132 1.00 88.94 88 ASN A CA 1
ATOM 713 C C . ASN A 1 88 ? 14.805 -3.959 -13.155 1.00 88.94 88 ASN A C 1
ATOM 715 O O . ASN A 1 88 ? 15.335 -3.491 -14.158 1.00 88.94 88 ASN A O 1
ATOM 719 N N . ILE A 1 89 ? 13.499 -3.817 -12.918 1.00 92.88 89 ILE A N 1
ATOM 720 C CA . ILE A 1 89 ? 12.578 -3.075 -13.782 1.00 92.88 89 ILE A CA 1
ATOM 721 C C . ILE A 1 89 ? 12.280 -1.700 -13.179 1.00 92.88 89 ILE A C 1
ATOM 723 O O . ILE A 1 89 ? 12.009 -1.586 -11.982 1.00 92.88 89 ILE A O 1
ATOM 727 N N . VAL A 1 90 ? 12.246 -0.665 -14.020 1.00 91.69 90 VAL A N 1
ATOM 728 C CA . VAL A 1 90 ? 11.634 0.630 -13.682 1.00 91.69 90 VAL A CA 1
ATOM 729 C C . VAL A 1 90 ? 10.416 0.851 -14.571 1.00 91.69 90 VAL A C 1
ATOM 731 O O . VAL A 1 90 ? 10.498 0.710 -15.788 1.00 91.69 90 VAL A O 1
ATOM 734 N N . ILE A 1 91 ? 9.284 1.200 -13.966 1.00 90.88 91 ILE A N 1
ATOM 735 C CA . ILE A 1 91 ? 8.031 1.513 -14.655 1.00 90.88 91 ILE A CA 1
ATOM 736 C C . ILE A 1 91 ? 7.709 2.975 -14.377 1.00 90.88 91 ILE A C 1
ATOM 738 O O . ILE A 1 91 ? 7.396 3.332 -13.243 1.00 90.88 91 ILE A O 1
ATOM 742 N N . ALA A 1 92 ? 7.776 3.826 -15.396 1.00 86.88 92 ALA A N 1
ATOM 743 C CA . ALA A 1 92 ? 7.351 5.217 -15.290 1.00 86.88 92 ALA A CA 1
ATOM 744 C C . ALA A 1 92 ? 5.941 5.389 -15.863 1.00 86.88 92 ALA A C 1
ATOM 746 O O . ALA A 1 92 ? 5.633 4.890 -16.948 1.00 86.88 92 ALA A O 1
ATOM 747 N N . LEU A 1 93 ? 5.091 6.095 -15.116 1.00 82.69 93 LEU A N 1
ATOM 748 C CA . LEU A 1 93 ? 3.765 6.504 -15.563 1.00 82.69 93 LEU A CA 1
ATOM 749 C C . LEU A 1 93 ? 3.884 7.832 -16.289 1.00 82.69 93 LEU A C 1
ATOM 751 O O . LEU A 1 93 ? 4.396 8.780 -15.705 1.00 82.69 93 LEU A O 1
ATOM 755 N N . ALA A 1 94 ? 3.359 7.917 -17.506 1.00 78.44 94 ALA A N 1
ATOM 756 C CA . ALA A 1 94 ? 3.271 9.155 -18.266 1.00 78.44 94 ALA A CA 1
ATOM 757 C C . ALA A 1 94 ? 1.821 9.434 -18.692 1.00 78.44 94 ALA A C 1
ATOM 759 O O . ALA A 1 94 ? 1.104 8.533 -19.133 1.00 78.44 94 ALA A O 1
ATOM 760 N N . MET A 1 95 ? 1.386 10.688 -18.552 1.00 73.00 95 MET A N 1
ATOM 761 C CA . MET A 1 95 ? 0.015 11.122 -18.849 1.00 73.00 95 MET A CA 1
ATOM 762 C C . MET A 1 95 ? 0.015 12.304 -19.807 1.00 73.00 95 MET A C 1
ATOM 764 O O . MET A 1 95 ? 0.834 13.211 -19.653 1.00 73.00 95 MET A O 1
ATOM 768 N N . GLU A 1 96 ? -0.927 12.307 -20.752 1.00 67.38 96 GLU A N 1
ATOM 769 C CA . GLU A 1 96 ? -1.169 13.460 -21.618 1.00 67.38 96 GLU A CA 1
ATOM 770 C C . GLU A 1 96 ? -1.862 14.567 -20.803 1.00 67.38 96 GLU A C 1
ATOM 772 O O . GLU A 1 96 ? -2.946 14.346 -20.270 1.00 67.38 96 GLU A O 1
ATOM 777 N N . ASN A 1 97 ? -1.230 15.742 -20.693 1.00 59.28 97 ASN A N 1
ATOM 778 C CA . ASN A 1 97 ? -1.644 16.903 -19.885 1.00 59.28 97 ASN A CA 1
ATOM 779 C C . ASN A 1 97 ? -1.661 16.679 -18.355 1.00 59.28 97 ASN A C 1
ATOM 781 O O . ASN A 1 97 ? -2.497 15.980 -17.792 1.00 59.28 97 ASN A O 1
ATOM 785 N N . ALA A 1 98 ? -0.781 17.388 -17.637 1.00 54.72 98 ALA A N 1
ATOM 786 C CA . ALA A 1 98 ? -0.580 17.290 -16.182 1.00 54.72 98 ALA A CA 1
ATOM 787 C C . ALA A 1 98 ? -1.725 17.835 -15.300 1.00 54.72 98 ALA A C 1
ATOM 789 O O . ALA A 1 98 ? -1.509 18.141 -14.121 1.00 54.72 98 ALA A O 1
ATOM 790 N N . HIS A 1 99 ? -2.937 17.997 -15.834 1.00 47.16 99 HIS A N 1
ATOM 791 C CA . HIS A 1 99 ? -4.053 18.511 -15.054 1.00 47.16 99 HIS A CA 1
ATOM 792 C C . HIS A 1 99 ? -4.519 17.466 -14.038 1.00 47.16 99 HIS A C 1
ATOM 794 O O . HIS A 1 99 ? -5.330 16.603 -14.336 1.00 47.16 99 HIS A O 1
ATOM 800 N N . LYS A 1 100 ? -3.966 17.627 -12.827 1.00 46.72 100 LYS A N 1
ATOM 801 C CA . LYS A 1 100 ? -4.473 17.232 -11.509 1.00 46.72 100 LYS A CA 1
ATOM 802 C C . LYS A 1 100 ? -5.044 15.816 -11.447 1.00 46.72 100 LYS A C 1
ATOM 804 O O . LYS A 1 100 ? -6.179 15.601 -11.819 1.00 46.72 100 LYS A O 1
ATOM 809 N N . TYR A 1 101 ? -4.251 14.894 -10.907 1.00 47.06 101 TYR A N 1
ATOM 810 C CA . TYR A 1 101 ? -4.548 14.004 -9.770 1.00 47.06 101 TYR A CA 1
ATOM 811 C C . TYR A 1 101 ? -3.523 12.859 -9.812 1.00 47.06 101 TYR A C 1
ATOM 813 O O . TYR A 1 101 ? -3.393 12.159 -10.813 1.00 47.06 101 TYR A O 1
ATOM 821 N N . PHE A 1 102 ? -2.755 12.686 -8.730 1.00 49.47 102 PHE A N 1
ATOM 822 C CA . PHE A 1 102 ? -1.886 11.521 -8.529 1.00 49.47 102 PHE A CA 1
ATOM 823 C C . PHE A 1 102 ? -2.777 10.296 -8.300 1.00 49.47 102 PHE A C 1
ATOM 825 O O . PHE A 1 102 ? -3.068 9.930 -7.164 1.00 49.47 102 PHE A O 1
ATOM 832 N N . TYR A 1 103 ? -3.265 9.681 -9.375 1.00 51.41 103 TYR A N 1
ATOM 833 C CA . TYR A 1 103 ? -3.978 8.417 -9.269 1.00 51.41 103 TYR A CA 1
ATOM 834 C C . TYR A 1 103 ? -2.953 7.284 -9.303 1.00 51.41 103 TYR A C 1
ATOM 836 O O . TYR A 1 103 ? -2.575 6.804 -10.369 1.00 51.41 103 TYR A O 1
ATOM 844 N N . TYR A 1 104 ? -2.478 6.882 -8.119 1.00 61.69 104 TYR A N 1
ATOM 845 C CA . TYR A 1 104 ? -1.699 5.649 -7.964 1.00 61.69 104 TYR A CA 1
ATOM 846 C C . TYR A 1 104 ? -2.506 4.432 -8.425 1.00 61.69 104 TYR A C 1
ATOM 848 O O . TYR A 1 104 ? -1.916 3.533 -9.006 1.00 61.69 104 TYR A O 1
ATOM 856 N N . GLY A 1 105 ? -3.836 4.465 -8.282 1.00 74.81 105 GLY A N 1
ATOM 857 C CA . GLY A 1 105 ? -4.790 3.640 -9.020 1.00 74.81 105 GLY A CA 1
ATOM 858 C C . GLY A 1 105 ? -4.482 2.151 -9.141 1.00 74.81 105 GLY A C 1
ATOM 859 O O . GLY A 1 105 ? -3.711 1.565 -8.385 1.00 74.81 105 GLY A O 1
ATOM 860 N N . LYS A 1 106 ? -5.065 1.550 -10.178 1.00 84.31 106 LYS A N 1
ATOM 861 C CA . LYS A 1 106 ? -4.854 0.143 -10.524 1.00 84.31 106 LYS A CA 1
ATOM 862 C C . LYS A 1 106 ? -3.391 -0.174 -10.870 1.00 84.31 106 LYS A C 1
ATOM 864 O O . LYS A 1 106 ? -2.937 -1.284 -10.635 1.00 84.31 106 LYS A O 1
ATOM 869 N N . VAL A 1 107 ? -2.626 0.784 -11.409 1.00 87.25 107 VAL A N 1
ATOM 870 C CA . VAL A 1 107 ? -1.211 0.552 -11.760 1.00 87.25 107 VAL A CA 1
ATOM 871 C C . VAL A 1 107 ? -0.352 0.349 -10.518 1.00 87.25 107 VAL A C 1
ATOM 873 O O . VAL A 1 107 ? 0.369 -0.639 -10.431 1.00 87.25 107 VAL A O 1
ATOM 876 N N . GLY A 1 108 ? -0.434 1.270 -9.560 1.00 86.81 108 GLY A N 1
ATOM 877 C CA . GLY A 1 108 ? 0.282 1.174 -8.295 1.00 86.81 108 GLY A CA 1
ATOM 878 C C . GLY A 1 108 ? -0.137 -0.065 -7.513 1.00 86.81 108 GLY A C 1
ATOM 879 O O . GLY A 1 108 ? 0.727 -0.734 -6.959 1.00 86.81 108 GLY A O 1
ATOM 880 N N . GLU A 1 109 ? -1.424 -0.420 -7.539 1.00 87.19 109 GLU A N 1
ATOM 881 C CA . GLU A 1 109 ? -1.935 -1.654 -6.937 1.00 87.19 109 GLU A CA 1
ATOM 882 C C . GLU A 1 109 ? -1.323 -2.911 -7.569 1.00 87.19 109 GLU A C 1
ATOM 884 O O . GLU A 1 109 ? -0.755 -3.729 -6.851 1.00 87.19 109 GLU A O 1
ATOM 889 N N . ILE A 1 110 ? -1.361 -3.045 -8.901 1.00 91.69 110 ILE A N 1
ATOM 890 C CA . ILE A 1 110 ? -0.755 -4.183 -9.610 1.00 91.69 110 ILE A CA 1
ATOM 891 C C . ILE A 1 110 ? 0.743 -4.256 -9.308 1.00 91.69 110 ILE A C 1
ATOM 893 O O . ILE A 1 110 ? 1.267 -5.317 -8.973 1.00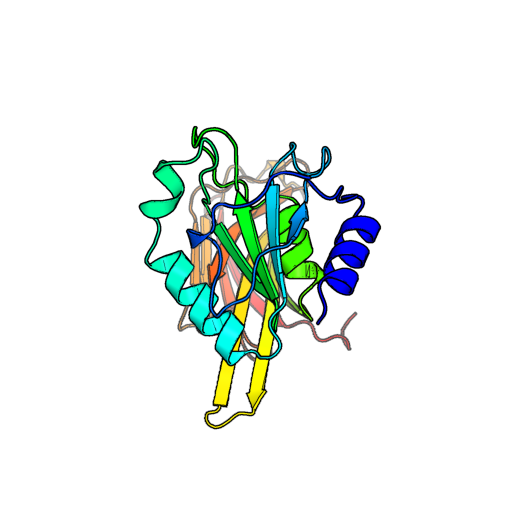 91.69 110 ILE A O 1
ATOM 897 N N . ILE A 1 111 ? 1.448 -3.128 -9.403 1.00 91.31 111 ILE A N 1
ATOM 898 C CA . ILE A 1 111 ? 2.890 -3.096 -9.162 1.00 91.31 111 ILE A CA 1
ATOM 899 C C . ILE A 1 111 ? 3.196 -3.510 -7.720 1.00 91.31 111 ILE A C 1
ATOM 901 O O . ILE A 1 111 ? 4.009 -4.406 -7.495 1.00 91.31 111 ILE A O 1
ATOM 905 N N . PHE A 1 112 ? 2.519 -2.902 -6.749 1.00 89.81 112 PHE A N 1
ATOM 906 C CA . PHE A 1 112 ? 2.769 -3.163 -5.342 1.00 89.81 112 PHE A CA 1
ATOM 907 C C . PHE A 1 112 ? 2.354 -4.573 -4.930 1.00 89.81 112 PHE A C 1
ATOM 909 O O . PHE A 1 112 ? 3.134 -5.271 -4.300 1.00 89.81 112 PHE A O 1
ATOM 916 N N . GLN A 1 113 ? 1.155 -5.024 -5.283 1.00 89.31 113 GLN A N 1
ATOM 917 C CA . GLN A 1 113 ? 0.613 -6.284 -4.774 1.00 89.31 113 GLN A CA 1
ATOM 918 C C . GLN A 1 113 ? 1.015 -7.509 -5.599 1.00 89.31 113 GLN A C 1
ATOM 920 O O . GLN A 1 113 ? 0.991 -8.614 -5.064 1.00 89.31 113 GLN A O 1
ATOM 925 N N . LYS A 1 114 ? 1.331 -7.343 -6.892 1.00 93.00 114 LYS A N 1
ATOM 926 C CA . LYS A 1 114 ? 1.457 -8.470 -7.837 1.00 93.00 114 LYS A CA 1
ATOM 927 C C . LYS A 1 114 ? 2.832 -8.596 -8.478 1.00 93.00 114 LYS A C 1
ATOM 929 O O . LYS A 1 114 ? 3.234 -9.703 -8.818 1.00 93.00 114 LYS A O 1
ATOM 934 N N . LEU A 1 115 ? 3.552 -7.488 -8.670 1.00 92.62 115 LEU A N 1
ATOM 935 C CA . LEU A 1 115 ? 4.923 -7.536 -9.199 1.00 92.62 115 LEU A CA 1
ATOM 936 C C . LEU A 1 115 ? 5.979 -7.673 -8.101 1.00 92.62 115 LEU A C 1
ATOM 938 O O . LEU A 1 115 ? 7.066 -8.200 -8.350 1.00 92.62 115 LEU A O 1
ATOM 942 N N . HIS A 1 116 ? 5.678 -7.211 -6.892 1.00 91.50 116 HIS A N 1
ATOM 943 C CA . HIS A 1 116 ? 6.496 -7.502 -5.727 1.00 91.50 116 HIS A CA 1
ATOM 944 C C . HIS A 1 116 ? 6.035 -8.778 -5.019 1.00 91.50 116 HIS A C 1
ATOM 946 O O . HIS A 1 116 ? 4.868 -9.153 -5.080 1.00 91.50 116 HIS A O 1
ATOM 952 N N . ASP A 1 117 ? 6.959 -9.404 -4.288 1.00 89.62 117 ASP A N 1
ATOM 953 C CA . ASP A 1 117 ? 6.693 -10.526 -3.386 1.00 89.62 117 ASP A CA 1
ATOM 954 C C . ASP A 1 117 ? 6.038 -10.001 -2.089 1.00 89.62 117 ASP A C 1
ATOM 956 O O . ASP A 1 117 ? 6.598 -10.095 -0.992 1.00 89.62 117 ASP A O 1
ATOM 960 N N . THR A 1 118 ? 4.882 -9.349 -2.240 1.00 91.62 118 THR A N 1
ATOM 961 C CA . THR A 1 118 ? 4.203 -8.618 -1.171 1.00 91.62 118 THR A CA 1
ATOM 962 C C . THR A 1 118 ? 3.572 -9.565 -0.167 1.00 91.62 118 THR A C 1
ATOM 964 O O . THR A 1 118 ? 2.865 -10.512 -0.507 1.00 91.62 118 THR A O 1
ATOM 967 N N . LYS A 1 119 ? 3.833 -9.282 1.103 1.00 93.00 119 LYS A N 1
ATOM 968 C CA . LYS A 1 119 ? 3.342 -10.005 2.269 1.00 93.00 119 LYS A CA 1
ATOM 969 C C . LYS A 1 119 ? 2.326 -9.151 3.010 1.00 93.00 119 LYS A C 1
ATOM 971 O O . LYS A 1 119 ? 2.349 -7.922 2.922 1.00 93.00 119 LYS A O 1
ATOM 976 N N . LYS A 1 120 ? 1.454 -9.817 3.762 1.00 93.50 120 LYS A N 1
ATOM 977 C CA . LYS A 1 120 ? 0.456 -9.187 4.624 1.00 93.50 120 LYS A CA 1
ATOM 978 C C . LYS A 1 120 ? 0.738 -9.566 6.073 1.00 93.50 120 LYS A C 1
ATOM 980 O O . LYS A 1 120 ? 0.969 -10.732 6.370 1.00 93.50 120 LYS A O 1
ATOM 985 N N . LEU A 1 121 ? 0.703 -8.578 6.951 1.00 94.50 121 LEU A N 1
ATOM 986 C CA . LEU A 1 121 ? 0.750 -8.728 8.397 1.00 94.50 121 LEU A CA 1
ATOM 987 C C . LEU A 1 121 ? -0.489 -8.041 8.960 1.00 94.50 121 LEU A C 1
ATOM 989 O O . LEU A 1 121 ? -0.730 -6.874 8.661 1.00 94.50 121 LEU A O 1
ATOM 993 N N . VAL A 1 122 ? -1.289 -8.761 9.736 1.00 96.12 122 VAL A N 1
ATOM 994 C CA . VAL A 1 122 ? -2.508 -8.220 10.341 1.00 96.12 122 VAL A CA 1
ATOM 995 C C . VAL A 1 122 ? -2.321 -8.201 11.847 1.00 96.12 122 VAL A C 1
ATOM 997 O O . VAL A 1 122 ? -1.918 -9.203 12.426 1.00 96.12 122 VAL A O 1
ATOM 1000 N N . PHE A 1 123 ? -2.594 -7.059 12.469 1.00 96.81 123 PHE A N 1
ATOM 1001 C CA . PHE A 1 123 ? -2.741 -6.948 13.912 1.00 96.81 123 PHE A CA 1
ATOM 1002 C C . PHE A 1 123 ? -4.220 -6.868 14.241 1.00 96.81 123 PHE A C 1
ATOM 1004 O O . PHE A 1 123 ? -4.933 -6.086 13.614 1.00 96.81 123 PHE A O 1
ATOM 1011 N N . GLU A 1 124 ? -4.659 -7.633 15.227 1.00 97.88 124 GLU A N 1
ATOM 1012 C CA . GLU A 1 124 ? -6.050 -7.684 15.657 1.00 97.88 124 GLU A CA 1
ATOM 1013 C C . GLU A 1 124 ? -6.152 -7.643 17.179 1.00 97.88 124 GLU A C 1
ATOM 1015 O O . GLU A 1 124 ? -5.237 -8.055 17.901 1.00 97.88 124 GLU A O 1
ATOM 1020 N N . GLY A 1 125 ? -7.260 -7.092 17.658 1.00 98.06 125 GLY A N 1
ATOM 1021 C CA . GLY A 1 125 ? -7.635 -7.070 19.058 1.00 98.06 125 GLY A CA 1
ATOM 1022 C C . GLY A 1 125 ? -9.017 -6.463 19.238 1.00 98.06 125 GLY A C 1
ATOM 1023 O O . GLY A 1 125 ? -9.518 -5.751 18.365 1.00 98.06 125 GLY A O 1
ATOM 1024 N N . GLU A 1 126 ? -9.613 -6.741 20.390 1.00 98.38 126 GLU A N 1
ATOM 1025 C CA . GLU A 1 126 ? -10.983 -6.353 20.708 1.00 98.38 126 GLU A CA 1
ATOM 1026 C C . GLU A 1 126 ? -11.096 -5.828 22.144 1.00 98.38 126 GLU A C 1
ATOM 1028 O O . GLU A 1 126 ? -10.285 -6.162 23.016 1.00 98.38 126 GLU A O 1
ATOM 1033 N N . SER A 1 127 ? -12.121 -5.015 22.371 1.00 98.12 127 SER A N 1
ATOM 1034 C CA . SER A 1 127 ? -12.688 -4.646 23.668 1.00 98.12 127 SER A CA 1
ATOM 1035 C C . SER A 1 127 ? -14.173 -5.026 23.699 1.00 98.12 127 SER A C 1
ATOM 1037 O O . SER A 1 127 ? -14.660 -5.698 22.795 1.00 98.12 127 SER A O 1
ATOM 1039 N N . ASP A 1 128 ? -14.908 -4.590 24.724 1.00 97.50 128 ASP A N 1
ATOM 1040 C CA . ASP A 1 128 ? -16.328 -4.925 24.887 1.00 97.50 128 ASP A CA 1
ATOM 1041 C C . ASP A 1 128 ? -17.189 -4.532 23.676 1.00 97.50 128 ASP A C 1
ATOM 1043 O O . ASP A 1 128 ? -18.172 -5.209 23.378 1.00 97.50 128 ASP A O 1
ATOM 1047 N N . HIS A 1 129 ? -16.837 -3.452 22.970 1.00 98.25 129 HIS A N 1
ATOM 1048 C CA . HIS A 1 129 ? -17.651 -2.956 21.862 1.00 98.25 129 HIS A CA 1
ATOM 1049 C C . HIS A 1 129 ? -16.874 -2.621 20.589 1.00 98.25 129 HIS A C 1
ATOM 1051 O O . HIS A 1 129 ? -17.491 -2.245 19.589 1.00 98.25 129 HIS A O 1
ATOM 1057 N N . TRP A 1 130 ? -15.549 -2.733 20.590 1.00 98.38 130 TRP A N 1
ATOM 1058 C CA . TRP A 1 130 ? -14.732 -2.405 19.429 1.00 98.38 130 TRP A CA 1
ATOM 1059 C C . TRP A 1 130 ? -13.820 -3.554 19.043 1.00 98.38 130 TRP A C 1
ATOM 1061 O O . TRP A 1 130 ? -13.157 -4.146 19.886 1.00 98.38 130 TRP A O 1
ATOM 1071 N N . ARG A 1 131 ? -13.707 -3.788 17.738 1.00 98.50 131 ARG A N 1
ATOM 1072 C CA . ARG A 1 131 ? -12.611 -4.530 17.117 1.00 98.50 131 ARG A CA 1
ATOM 1073 C C . ARG A 1 131 ? -11.727 -3.552 16.360 1.00 98.50 131 ARG A C 1
ATOM 1075 O O . ARG A 1 131 ? -12.221 -2.696 15.627 1.00 98.50 131 ARG A O 1
ATOM 1082 N N . GLY A 1 132 ? -10.418 -3.688 16.522 1.00 97.69 132 GLY A N 1
ATOM 1083 C CA . GLY A 1 132 ? -9.427 -2.937 15.761 1.00 97.69 132 GLY A CA 1
ATOM 1084 C C . GLY A 1 132 ? -8.570 -3.863 14.913 1.00 97.69 132 GLY A C 1
ATOM 1085 O O . GLY A 1 132 ? -8.116 -4.904 15.385 1.00 97.69 132 GLY A O 1
ATOM 1086 N N . ASN A 1 133 ? -8.296 -3.447 13.681 1.00 97.25 133 ASN A N 1
ATOM 1087 C CA . ASN A 1 133 ? -7.364 -4.115 12.789 1.00 97.25 133 ASN A CA 1
ATOM 1088 C C . ASN A 1 133 ? -6.328 -3.123 12.256 1.00 97.25 133 ASN A C 1
ATOM 1090 O O . ASN A 1 133 ? -6.680 -2.041 11.793 1.00 97.25 133 ASN A O 1
ATOM 1094 N N . ILE A 1 134 ? -5.051 -3.511 12.261 1.00 95.69 134 ILE A N 1
ATOM 1095 C CA . ILE A 1 134 ? -4.021 -2.849 11.450 1.00 95.69 134 ILE A CA 1
ATOM 1096 C C . ILE A 1 134 ? -3.559 -3.844 10.400 1.00 95.69 134 ILE A C 1
ATOM 1098 O O . ILE A 1 134 ? -2.962 -4.870 10.722 1.00 95.69 134 ILE A O 1
ATOM 1102 N N . ILE A 1 135 ? -3.815 -3.532 9.138 1.00 94.88 135 ILE A N 1
ATOM 1103 C CA . ILE A 1 135 ? -3.441 -4.360 8.001 1.00 94.88 135 ILE A CA 1
ATOM 1104 C C . ILE A 1 135 ? -2.217 -3.738 7.349 1.00 94.88 135 ILE A C 1
ATOM 1106 O O . ILE A 1 135 ? -2.301 -2.655 6.783 1.00 94.88 135 ILE A O 1
ATOM 1110 N N . VAL A 1 136 ? -1.087 -4.433 7.399 1.00 93.62 136 VAL A N 1
ATOM 1111 C CA . VAL A 1 136 ? 0.183 -3.991 6.824 1.00 93.62 136 VAL A CA 1
ATOM 1112 C C . VAL A 1 136 ? 0.506 -4.850 5.609 1.00 93.62 136 VAL A C 1
ATOM 1114 O O . VAL A 1 136 ? 0.780 -6.041 5.740 1.00 93.62 136 VAL A O 1
ATOM 1117 N N . ALA A 1 137 ? 0.509 -4.250 4.425 1.00 93.50 137 ALA A N 1
ATOM 1118 C CA . ALA A 1 137 ? 1.025 -4.863 3.209 1.00 93.50 137 ALA A CA 1
ATOM 1119 C C . ALA A 1 137 ? 2.444 -4.342 2.950 1.00 93.50 137 ALA A C 1
ATOM 1121 O O . ALA A 1 137 ? 2.689 -3.137 3.025 1.00 93.50 137 ALA A O 1
ATOM 1122 N N . TYR A 1 138 ? 3.400 -5.225 2.674 1.00 93.62 138 TYR A N 1
ATOM 1123 C CA . TYR A 1 138 ? 4.799 -4.828 2.507 1.00 93.62 138 TYR A CA 1
ATOM 1124 C C . TYR A 1 138 ? 5.571 -5.760 1.581 1.00 93.62 138 TYR A C 1
ATOM 1126 O O . TYR A 1 138 ? 5.292 -6.953 1.509 1.00 93.62 138 TYR A O 1
ATOM 1134 N N . TYR A 1 139 ? 6.616 -5.229 0.957 1.00 92.19 139 TYR A N 1
ATOM 1135 C CA . TYR A 1 139 ? 7.694 -6.031 0.391 1.00 92.19 139 TYR A CA 1
ATOM 1136 C C . TYR A 1 139 ? 9.016 -5.645 1.053 1.00 92.19 139 TYR A C 1
ATOM 1138 O O . TYR A 1 139 ? 9.187 -4.524 1.536 1.00 92.19 139 TYR A O 1
ATOM 1146 N N . GLU A 1 140 ? 9.957 -6.581 1.083 1.00 91.06 140 GLU A N 1
ATOM 1147 C CA . GLU A 1 140 ? 11.275 -6.383 1.674 1.00 91.06 140 GLU A CA 1
ATOM 1148 C C . GLU A 1 140 ? 12.284 -7.247 0.915 1.00 91.06 140 GLU A C 1
ATOM 1150 O O . GLU A 1 140 ? 12.170 -8.474 0.906 1.00 91.06 140 GLU A O 1
ATOM 1155 N N . TYR A 1 141 ? 13.257 -6.612 0.267 1.00 85.75 141 TYR A N 1
ATOM 1156 C CA . TYR A 1 141 ? 14.346 -7.283 -0.428 1.00 85.75 141 TYR A CA 1
ATOM 1157 C C . TYR A 1 141 ? 15.674 -6.918 0.215 1.00 85.75 141 TYR A C 1
ATOM 1159 O O . TYR A 1 141 ? 16.030 -5.744 0.328 1.00 85.75 141 TYR A O 1
ATOM 1167 N N . PHE A 1 142 ? 16.427 -7.954 0.565 1.00 84.19 142 PHE A N 1
ATOM 1168 C CA . PHE A 1 142 ? 17.849 -7.861 0.848 1.00 84.19 142 PHE A CA 1
ATOM 1169 C C . PHE A 1 142 ? 18.567 -8.371 -0.391 1.00 84.19 142 PHE A C 1
ATOM 1171 O O . PHE A 1 142 ? 18.455 -9.542 -0.747 1.00 84.19 142 PHE A O 1
ATOM 1178 N N . LEU A 1 143 ? 19.222 -7.466 -1.104 1.00 73.12 143 LEU A N 1
ATOM 1179 C CA . LEU A 1 143 ? 19.897 -7.768 -2.353 1.00 73.12 143 LEU A CA 1
ATOM 1180 C C . LEU A 1 143 ? 21.400 -7.758 -2.089 1.00 73.12 143 LEU A C 1
ATOM 1182 O O . LEU A 1 143 ? 21.961 -6.756 -1.636 1.00 73.12 143 LEU A O 1
ATOM 1186 N N . GLU A 1 144 ? 22.034 -8.896 -2.353 1.00 66.56 144 GLU A N 1
ATOM 1187 C CA . GLU A 1 144 ? 23.481 -9.045 -2.256 1.00 66.56 144 GLU A CA 1
ATOM 1188 C C . GLU A 1 144 ? 24.155 -8.472 -3.510 1.00 66.56 144 GLU A C 1
ATOM 1190 O O . GLU A 1 144 ? 23.782 -8.768 -4.646 1.00 66.56 144 GLU A O 1
ATOM 1195 N N . GLY A 1 145 ? 25.154 -7.623 -3.288 1.00 66.00 145 GLY A N 1
ATOM 1196 C CA . GLY A 1 145 ? 26.035 -7.038 -4.295 1.00 66.00 145 GLY A CA 1
ATOM 1197 C C . GLY A 1 145 ? 27.343 -6.610 -3.626 1.00 66.00 145 GLY A C 1
ATOM 1198 O O . GLY A 1 145 ? 27.647 -7.069 -2.528 1.00 66.00 145 GLY A O 1
ATOM 1199 N N . GLU A 1 146 ? 28.098 -5.677 -4.217 1.00 60.31 146 GLU A N 1
ATOM 1200 C CA . GLU A 1 146 ? 29.292 -5.100 -3.558 1.00 60.31 146 GLU A CA 1
ATOM 1201 C C . GLU A 1 146 ? 28.964 -4.398 -2.223 1.00 60.31 146 GLU A C 1
ATOM 1203 O O . GLU A 1 146 ? 29.834 -4.203 -1.375 1.00 60.31 146 GLU A O 1
ATOM 1208 N N . LYS A 1 147 ? 27.694 -4.017 -2.029 1.00 70.56 147 LYS A N 1
ATOM 1209 C CA . LYS A 1 147 ? 27.114 -3.543 -0.767 1.00 70.56 147 LYS A CA 1
ATOM 1210 C C . LYS A 1 147 ? 25.759 -4.215 -0.560 1.00 70.56 147 LYS A C 1
ATOM 1212 O O . LYS A 1 147 ? 25.066 -4.493 -1.538 1.00 70.56 147 LYS A O 1
ATOM 1217 N N . LEU A 1 148 ? 25.363 -4.411 0.702 1.00 74.88 148 LEU A N 1
ATOM 1218 C CA . LEU A 1 148 ? 24.007 -4.843 1.038 1.00 74.88 148 LEU A CA 1
ATOM 1219 C C . LEU A 1 148 ? 23.024 -3.751 0.612 1.00 74.88 148 LEU A C 1
ATOM 1221 O O . LEU A 1 148 ? 23.076 -2.626 1.117 1.00 74.88 148 LEU A O 1
ATOM 1225 N N . TYR A 1 149 ? 22.144 -4.087 -0.322 1.00 76.62 149 TYR A N 1
ATOM 1226 C CA . TYR A 1 149 ? 21.097 -3.194 -0.777 1.00 76.62 149 TYR A CA 1
ATOM 1227 C C . TYR A 1 149 ? 19.765 -3.615 -0.160 1.00 76.62 149 TYR A C 1
ATOM 1229 O O . TYR A 1 149 ? 19.378 -4.781 -0.224 1.00 76.62 149 TYR A O 1
ATOM 1237 N N . TYR A 1 150 ? 19.083 -2.656 0.458 1.00 83.88 150 TYR A N 1
ATOM 1238 C CA . TYR A 1 150 ? 17.818 -2.870 1.144 1.00 83.88 150 TYR A CA 1
ATOM 1239 C C . TYR A 1 150 ? 16.729 -2.056 0.450 1.00 83.88 150 TYR A C 1
ATOM 1241 O O . TYR A 1 150 ? 16.799 -0.826 0.415 1.00 83.88 150 TYR A O 1
ATOM 1249 N N . ASP A 1 151 ? 15.756 -2.755 -0.132 1.00 85.00 151 ASP A N 1
ATOM 1250 C CA . ASP A 1 151 ? 14.608 -2.156 -0.807 1.00 85.00 151 ASP A CA 1
ATOM 1251 C C . ASP A 1 151 ? 13.329 -2.686 -0.202 1.00 85.00 151 ASP A C 1
ATOM 1253 O O . ASP A 1 151 ? 13.015 -3.876 -0.279 1.00 85.00 151 ASP A O 1
ATOM 1257 N N . HIS A 1 152 ? 12.583 -1.787 0.403 1.00 90.81 152 HIS A N 1
ATOM 1258 C CA . HIS A 1 152 ? 11.331 -2.111 1.037 1.00 90.81 152 HIS A CA 1
ATOM 1259 C C . HIS A 1 152 ? 10.378 -0.947 0.886 1.00 90.81 152 HIS A C 1
ATOM 1261 O O . HIS A 1 152 ? 10.767 0.221 0.847 1.00 90.81 152 HIS A O 1
ATOM 1267 N N . TYR A 1 153 ? 9.104 -1.278 0.874 1.00 91.44 153 TYR A N 1
ATOM 1268 C CA . TYR A 1 153 ? 8.037 -0.323 1.069 1.00 91.44 153 TYR A CA 1
ATOM 1269 C C . TYR A 1 153 ? 6.938 -1.042 1.826 1.00 91.44 153 TYR A C 1
ATOM 1271 O O . TYR A 1 153 ? 6.712 -2.242 1.636 1.00 91.44 153 TYR A O 1
ATOM 1279 N N . PHE A 1 154 ? 6.258 -0.313 2.693 1.00 92.56 154 PHE A N 1
ATOM 1280 C CA . PHE A 1 154 ? 5.062 -0.814 3.337 1.00 92.56 154 PHE A CA 1
ATOM 1281 C C . PHE A 1 154 ? 3.947 0.209 3.234 1.00 92.56 154 PHE A C 1
ATOM 1283 O O . PHE A 1 154 ? 4.176 1.415 3.134 1.00 92.56 154 PHE A O 1
ATOM 1290 N N . PHE A 1 155 ? 2.740 -0.315 3.307 1.00 91.19 155 PHE A N 1
ATOM 1291 C CA . PHE A 1 155 ? 1.508 0.418 3.444 1.00 91.19 155 PHE A CA 1
ATOM 1292 C C . PHE A 1 155 ? 0.715 -0.220 4.575 1.00 91.19 155 PHE A C 1
ATOM 1294 O O . PHE A 1 155 ? 0.706 -1.442 4.716 1.00 91.19 155 PHE A O 1
ATOM 1301 N N . SER A 1 156 ? 0.069 0.596 5.390 1.00 91.75 156 SER A N 1
ATOM 1302 C CA . SER A 1 156 ? -0.778 0.143 6.478 1.00 91.75 156 SER A CA 1
ATOM 1303 C C . SER A 1 156 ? -2.099 0.886 6.484 1.00 91.75 156 SER A C 1
ATOM 1305 O O . SER A 1 156 ? -2.122 2.110 6.334 1.00 91.75 156 SER A O 1
ATOM 1307 N N . GLU A 1 157 ? -3.166 0.131 6.696 1.00 93.44 157 GLU A N 1
ATOM 1308 C CA . GLU A 1 157 ? -4.515 0.619 6.948 1.00 93.44 157 GLU A CA 1
ATOM 1309 C C . GLU A 1 157 ? -4.912 0.268 8.378 1.00 93.44 157 GLU A C 1
ATOM 1311 O O . GLU A 1 157 ? -4.675 -0.857 8.825 1.00 93.44 157 GLU A O 1
ATOM 1316 N N . THR A 1 158 ? -5.536 1.215 9.072 1.00 95.56 158 THR A N 1
ATOM 1317 C CA . THR A 1 158 ? -6.180 0.957 10.361 1.00 95.56 158 THR A CA 1
ATOM 1318 C C . THR A 1 158 ? -7.687 0.950 10.155 1.00 95.56 158 THR A C 1
ATOM 1320 O O . THR A 1 158 ? -8.236 1.910 9.622 1.00 95.56 158 THR A O 1
ATOM 1323 N N . VAL A 1 159 ? -8.360 -0.105 10.601 1.00 97.38 159 VAL A N 1
ATOM 1324 C CA . VAL A 1 159 ? -9.815 -0.258 10.510 1.00 97.38 159 VAL A CA 1
ATOM 1325 C C . VAL A 1 159 ? -10.373 -0.501 11.903 1.00 97.38 159 VAL A C 1
ATOM 1327 O O 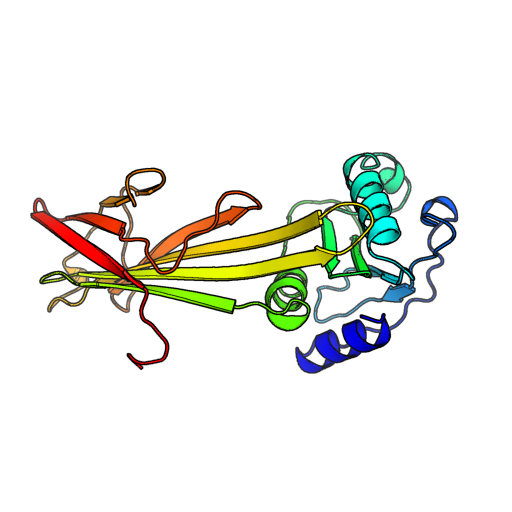. VAL A 1 159 ? -9.831 -1.303 12.665 1.00 97.38 159 VAL A O 1
ATOM 1330 N N . PHE A 1 160 ? -11.467 0.177 12.227 1.00 98.19 160 PHE A N 1
ATOM 1331 C CA . PHE A 1 160 ? -12.237 -0.061 13.439 1.00 98.19 160 PHE A CA 1
ATOM 1332 C C . PHE A 1 160 ? -13.624 -0.561 13.070 1.00 98.19 160 PHE A C 1
ATOM 1334 O O . PHE A 1 160 ? -14.261 -0.028 12.166 1.00 98.19 160 PHE A O 1
ATOM 1341 N N . THR A 1 161 ? -14.080 -1.589 13.772 1.00 98.25 161 THR A N 1
ATOM 1342 C CA . THR A 1 161 ? -15.432 -2.134 13.649 1.00 98.25 161 THR A CA 1
ATOM 1343 C C . THR A 1 161 ? -16.104 -2.048 15.005 1.00 98.25 161 THR A C 1
ATOM 1345 O O . THR A 1 161 ? -15.553 -2.519 16.002 1.00 98.25 161 THR A O 1
ATOM 1348 N N . TYR A 1 162 ? -17.292 -1.461 15.054 1.00 98.12 162 TYR A N 1
ATOM 1349 C CA . TYR A 1 162 ? -18.137 -1.541 16.232 1.00 98.12 162 TYR A CA 1
ATOM 1350 C C . TYR A 1 162 ? -18.810 -2.911 16.291 1.00 98.12 162 TYR A C 1
ATOM 1352 O O . TYR A 1 162 ? -19.533 -3.291 15.374 1.00 98.12 162 TYR A O 1
ATOM 1360 N N . ILE A 1 163 ? -18.579 -3.641 17.378 1.00 97.75 163 ILE A N 1
ATOM 1361 C CA . ILE A 1 163 ? -19.107 -4.995 17.604 1.00 97.75 163 ILE A CA 1
ATOM 1362 C C . ILE A 1 163 ? -20.182 -5.041 18.700 1.00 97.75 163 ILE A C 1
ATOM 1364 O O . ILE A 1 163 ? -20.628 -6.122 19.073 1.00 97.75 163 ILE A O 1
ATOM 1368 N N . GLY A 1 164 ? -20.608 -3.883 19.217 1.00 94.75 164 GLY A N 1
ATOM 1369 C CA . GLY A 1 164 ? -21.744 -3.792 20.135 1.00 94.75 164 GLY A CA 1
ATOM 1370 C C . GLY A 1 164 ? -23.107 -3.855 19.429 1.00 94.75 164 GLY A C 1
ATOM 1371 O O . GLY A 1 164 ? -23.206 -3.869 18.203 1.00 94.75 164 GLY A O 1
ATOM 1372 N N . ASP A 1 165 ? -24.185 -3.825 20.213 1.00 92.00 165 ASP A N 1
ATOM 1373 C CA . ASP A 1 165 ? -25.543 -4.124 19.725 1.00 92.00 165 ASP A CA 1
ATOM 1374 C C . ASP A 1 165 ? -26.134 -3.097 18.736 1.00 92.00 165 ASP A C 1
ATOM 1376 O O . ASP A 1 165 ? -27.015 -3.432 17.944 1.00 92.00 165 ASP A O 1
ATOM 1380 N N . ASN A 1 166 ? -25.710 -1.827 18.781 1.00 92.56 166 ASN A N 1
ATOM 1381 C CA . ASN A 1 166 ? -26.279 -0.765 17.941 1.00 92.56 166 ASN A CA 1
ATOM 1382 C C . ASN A 1 166 ? -25.229 0.235 17.423 1.00 92.56 166 ASN A C 1
ATOM 1384 O O . ASN A 1 166 ? -24.991 1.268 18.051 1.00 92.56 166 ASN A O 1
ATOM 1388 N N . ALA A 1 167 ? -24.655 -0.026 16.243 1.00 92.50 167 ALA A N 1
ATOM 1389 C CA . ALA A 1 167 ? -23.656 0.853 15.617 1.00 92.50 167 ALA A CA 1
ATOM 1390 C C . ALA A 1 167 ? -24.164 2.283 15.391 1.00 92.50 167 ALA A C 1
ATOM 1392 O O . ALA A 1 167 ? -23.413 3.241 15.538 1.00 92.50 167 ALA A O 1
ATOM 1393 N N . LYS A 1 168 ? -25.468 2.454 15.129 1.00 91.94 168 LYS A N 1
ATOM 1394 C CA . LYS A 1 168 ? -26.084 3.779 14.940 1.00 91.94 168 LYS A CA 1
ATOM 1395 C C . LYS A 1 168 ? -26.130 4.618 16.216 1.00 91.94 168 LYS A C 1
ATOM 1397 O O . LYS A 1 168 ? -26.471 5.790 16.143 1.00 91.94 168 LYS A O 1
ATOM 1402 N N . SER A 1 169 ? -25.848 4.024 17.377 1.00 91.94 169 SER A N 1
ATOM 1403 C CA . SER A 1 169 ? -25.706 4.776 18.626 1.00 91.94 169 SER A CA 1
ATOM 1404 C C . SER A 1 169 ? -24.378 5.527 18.721 1.00 91.94 169 SER A C 1
ATOM 1406 O O . SER A 1 169 ? -24.217 6.348 19.619 1.00 91.94 169 SER A O 1
ATOM 1408 N N . VAL A 1 170 ? -23.428 5.251 17.826 1.00 95.81 170 VAL A N 1
ATOM 1409 C CA . VAL A 1 170 ? -22.120 5.901 17.778 1.00 95.81 170 VAL A CA 1
ATOM 1410 C C . VAL A 1 170 ? -22.197 7.086 16.823 1.00 95.81 170 VAL A C 1
ATOM 1412 O O . VAL A 1 170 ? -22.164 6.901 15.609 1.00 95.81 170 VAL A O 1
ATOM 1415 N N . ASP A 1 171 ? -22.289 8.302 17.362 1.00 93.06 171 ASP A N 1
ATOM 1416 C CA . ASP A 1 171 ? -22.313 9.519 16.538 1.00 93.06 171 ASP A CA 1
ATOM 1417 C C . ASP A 1 171 ? -20.956 9.740 15.855 1.00 93.06 171 ASP A C 1
ATOM 1419 O O . ASP A 1 171 ? -20.853 9.871 14.635 1.00 93.06 171 ASP A O 1
ATOM 1423 N N . SER A 1 172 ? -19.899 9.764 16.664 1.00 97.38 172 SER A N 1
ATOM 1424 C CA . SER A 1 172 ? -18.513 9.793 16.223 1.00 97.38 172 SER A CA 1
ATOM 1425 C C . SER A 1 172 ? -17.602 9.237 17.311 1.00 97.38 172 SER A C 1
ATOM 1427 O O . SER A 1 172 ? -18.003 9.071 18.470 1.00 97.38 172 SER A O 1
ATOM 1429 N N . PHE A 1 173 ? -16.366 8.931 16.937 1.00 98.38 173 PHE A N 1
ATOM 1430 C CA . PHE A 1 173 ? -15.350 8.487 17.872 1.00 98.38 173 PHE A CA 1
ATOM 1431 C C . PHE A 1 173 ? -13.978 9.067 17.534 1.00 98.38 173 PHE A C 1
ATOM 1433 O O . PHE A 1 173 ? -13.657 9.377 16.383 1.00 98.38 173 PHE A O 1
ATOM 1440 N N . ASP A 1 174 ? -13.157 9.170 18.567 1.00 98.19 174 ASP A N 1
ATOM 1441 C CA . ASP A 1 174 ? -11.748 9.510 18.473 1.00 98.19 174 ASP A CA 1
ATOM 1442 C C . ASP A 1 174 ? -10.926 8.263 18.773 1.00 98.19 174 ASP A C 1
ATOM 1444 O O . ASP A 1 174 ? -11.322 7.419 19.582 1.00 98.19 174 ASP A O 1
ATOM 1448 N N . TYR A 1 175 ? -9.751 8.158 18.165 1.00 97.94 175 TYR A N 1
ATOM 1449 C CA . TYR A 1 175 ? -8.857 7.041 18.424 1.00 97.94 175 TYR A CA 1
ATOM 1450 C C . TYR A 1 175 ? -7.412 7.487 18.590 1.00 97.94 175 TYR A C 1
ATOM 1452 O O . TYR A 1 175 ? -6.951 8.479 18.016 1.00 97.94 175 TYR A O 1
ATOM 1460 N N . LYS A 1 176 ? -6.667 6.677 19.335 1.00 97.19 176 LYS A N 1
ATOM 1461 C CA . LYS A 1 176 ? -5.211 6.706 19.380 1.00 97.19 176 LYS A CA 1
ATOM 1462 C C . LYS A 1 176 ? -4.699 5.279 19.361 1.00 97.19 176 LYS A C 1
ATOM 1464 O O . LYS A 1 176 ? -5.097 4.468 20.184 1.00 97.19 176 LYS A O 1
ATOM 1469 N N . CYS A 1 177 ? -3.791 4.981 18.446 1.00 95.31 177 CYS A N 1
ATOM 1470 C CA . CYS A 1 177 ? -3.174 3.673 18.316 1.00 95.31 177 CYS A CA 1
ATOM 1471 C C . CYS A 1 177 ? -1.653 3.829 18.294 1.00 95.31 177 CYS A C 1
ATOM 1473 O O . CYS A 1 177 ? -1.121 4.578 17.474 1.00 95.31 177 CYS A O 1
ATOM 1475 N N . SER A 1 178 ? -0.926 3.167 19.196 1.00 94.19 178 SER A N 1
ATOM 1476 C CA . SER A 1 178 ? 0.531 3.318 19.290 1.00 94.19 178 SER A CA 1
ATOM 1477 C C . SER A 1 178 ? 1.238 2.059 19.771 1.00 94.19 178 SER A C 1
ATOM 1479 O O . SER A 1 178 ? 0.750 1.356 20.648 1.00 94.19 178 SER A O 1
ATOM 1481 N N . ASN A 1 179 ? 2.445 1.830 19.255 1.00 91.25 179 ASN A N 1
ATOM 1482 C CA . ASN A 1 179 ? 3.372 0.801 19.736 1.00 91.25 179 ASN A CA 1
ATOM 1483 C C . ASN A 1 179 ? 4.496 1.376 20.629 1.00 91.25 179 ASN A C 1
ATOM 1485 O O . ASN A 1 179 ? 5.557 0.771 20.765 1.00 91.25 179 ASN A O 1
ATOM 1489 N N . GLY A 1 180 ? 4.314 2.586 21.171 1.00 85.38 180 GLY A N 1
ATOM 1490 C CA . GLY A 1 180 ? 5.292 3.284 22.016 1.00 85.38 180 GLY A CA 1
ATOM 1491 C C . GLY A 1 180 ? 6.382 4.059 21.265 1.00 85.38 180 GLY A C 1
ATOM 1492 O O . GLY A 1 180 ? 7.007 4.933 21.857 1.00 85.38 180 GLY A O 1
ATOM 1493 N N . THR A 1 181 ? 6.595 3.797 19.972 1.00 81.94 181 THR A N 1
ATOM 1494 C CA . THR A 1 181 ? 7.585 4.520 19.137 1.00 81.94 181 THR A CA 1
ATOM 1495 C C . THR A 1 181 ? 6.950 5.256 17.964 1.00 81.94 181 THR A C 1
ATOM 1497 O O . THR A 1 181 ? 7.429 6.299 17.531 1.00 81.94 181 THR A O 1
ATOM 1500 N N . SER A 1 182 ? 5.845 4.721 17.467 1.00 84.69 182 SER A N 1
ATOM 1501 C CA . SER A 1 182 ? 5.049 5.257 16.377 1.00 84.69 182 SER A CA 1
ATOM 1502 C C . SER A 1 182 ? 3.573 5.106 16.721 1.00 84.69 182 SER A C 1
ATOM 1504 O O . SER A 1 182 ? 3.198 4.377 17.650 1.00 84.69 182 SER A O 1
ATOM 1506 N N . GLY A 1 183 ? 2.720 5.813 15.996 1.00 87.38 183 GLY A N 1
ATOM 1507 C CA . GLY A 1 183 ? 1.290 5.702 16.189 1.00 87.38 183 GLY A CA 1
ATOM 1508 C C . GLY A 1 183 ? 0.499 6.518 15.189 1.00 87.38 183 GLY A C 1
ATOM 1509 O O . GLY A 1 183 ? 1.052 7.283 14.401 1.00 87.38 183 GLY A O 1
ATOM 1510 N N . SER A 1 184 ? -0.806 6.330 15.252 1.00 91.19 184 SER A N 1
ATOM 1511 C CA . SER A 1 184 ? -1.810 7.100 14.537 1.00 91.19 184 SER A CA 1
ATOM 1512 C C . SER A 1 184 ? -2.865 7.572 15.529 1.00 91.19 184 SER A C 1
ATOM 1514 O O . SER A 1 184 ? -3.072 6.970 16.585 1.00 91.19 184 SER A O 1
ATOM 1516 N N . SER A 1 185 ? -3.505 8.683 15.208 1.00 95.12 185 SER A N 1
ATOM 1517 C CA . SER A 1 185 ? -4.636 9.200 15.962 1.00 95.12 185 SER A CA 1
ATOM 1518 C C . SER A 1 185 ? -5.553 9.953 15.020 1.00 95.12 185 SER A C 1
ATOM 1520 O O . SER A 1 185 ? -5.086 10.552 14.049 1.00 95.12 185 SER A O 1
ATOM 1522 N N . GLY A 1 186 ? -6.836 9.968 15.337 1.00 95.88 186 GLY A N 1
ATOM 1523 C CA . GLY A 1 186 ? -7.835 10.702 14.581 1.00 95.88 186 GLY A CA 1
ATOM 1524 C C . GLY A 1 186 ? -8.986 11.123 15.473 1.00 95.88 186 GLY A C 1
ATOM 1525 O O . GLY A 1 186 ? -9.204 10.535 16.533 1.00 95.88 186 GLY A O 1
ATOM 1526 N N . HIS A 1 187 ? -9.695 12.154 15.026 1.00 96.88 187 HIS A N 1
ATOM 1527 C CA . HIS A 1 187 ? -10.818 12.740 15.744 1.00 96.88 187 HIS A CA 1
ATOM 1528 C C . HIS A 1 187 ? -12.054 12.799 14.855 1.00 96.88 187 HIS A C 1
ATOM 1530 O O . HIS A 1 187 ? -11.936 13.079 13.659 1.00 96.88 187 HIS A O 1
ATOM 1536 N N . GLY A 1 188 ? -13.225 12.583 15.450 1.00 96.88 188 GLY A N 1
ATOM 1537 C CA . GLY A 1 188 ? -14.516 12.713 14.782 1.00 96.88 188 GLY A CA 1
ATOM 1538 C C . GLY A 1 188 ? -14.730 11.710 13.650 1.00 96.88 188 GLY A C 1
ATOM 1539 O O . GLY A 1 188 ? -15.372 12.049 12.656 1.00 96.88 188 GLY A O 1
ATOM 1540 N N . LEU A 1 189 ? -14.179 10.499 13.766 1.00 97.31 189 LEU A N 1
ATOM 1541 C CA . LEU A 1 189 ? -14.434 9.433 12.804 1.00 97.31 189 LEU A CA 1
ATOM 1542 C C . LEU A 1 189 ? -15.876 8.955 12.947 1.00 97.31 189 LEU A C 1
ATOM 1544 O O . LEU A 1 189 ? -16.417 8.896 14.049 1.00 97.31 189 LEU A O 1
ATOM 1548 N N . VAL A 1 190 ? -16.482 8.596 11.821 1.00 97.06 190 VAL A N 1
ATOM 1549 C CA . VAL A 1 190 ? -17.856 8.092 11.752 1.00 97.06 190 VAL A CA 1
ATOM 1550 C C . VAL A 1 190 ? -17.857 6.668 11.218 1.00 97.06 190 VAL A C 1
ATOM 1552 O O . VAL A 1 190 ? -16.981 6.293 10.431 1.00 97.06 190 VAL A O 1
ATOM 1555 N N . LEU A 1 191 ? -18.830 5.882 11.669 1.00 97.44 191 LEU A N 1
ATOM 1556 C CA . LEU A 1 191 ? -19.075 4.538 11.160 1.00 97.44 191 LEU A CA 1
ATOM 1557 C C . LEU A 1 191 ? -19.891 4.601 9.865 1.00 97.44 191 LEU A C 1
ATOM 1559 O O . LEU A 1 191 ? -20.741 5.478 9.690 1.00 97.44 191 LEU A O 1
ATOM 1563 N N . ASP A 1 192 ? -19.649 3.653 8.969 1.00 95.19 192 ASP A N 1
ATOM 1564 C CA . ASP A 1 192 ? -20.523 3.380 7.837 1.00 95.19 192 ASP A CA 1
ATOM 1565 C C . ASP A 1 192 ? -21.766 2.564 8.255 1.00 95.19 192 ASP A C 1
ATOM 1567 O O . ASP A 1 192 ? -22.057 2.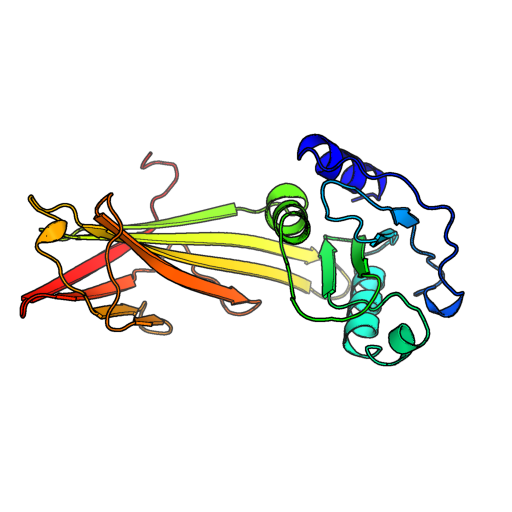363 9.437 1.00 95.19 192 ASP A O 1
ATOM 1571 N N . GLN A 1 193 ? -22.548 2.121 7.267 1.00 92.12 193 GLN A N 1
ATOM 1572 C CA . GLN A 1 193 ? -23.784 1.367 7.502 1.00 92.12 193 GLN A CA 1
ATOM 1573 C C . GLN A 1 193 ? -23.546 -0.014 8.127 1.00 92.12 193 GLN A C 1
ATOM 1575 O O . GLN A 1 193 ? -24.456 -0.533 8.775 1.00 92.12 193 GLN A O 1
ATOM 1580 N N . ASP A 1 194 ? -22.342 -0.562 7.964 1.00 94.25 194 ASP A N 1
ATOM 1581 C CA . ASP A 1 194 ? -21.930 -1.868 8.472 1.00 94.25 194 ASP A CA 1
ATOM 1582 C C . ASP A 1 194 ? -21.213 -1.749 9.831 1.00 94.25 194 ASP A C 1
ATOM 1584 O O . ASP A 1 194 ? -20.766 -2.747 10.394 1.00 94.25 194 ASP A O 1
ATOM 1588 N N . GLY A 1 195 ? -21.127 -0.537 10.395 1.00 96.69 195 GLY A N 1
ATOM 1589 C CA . GLY A 1 195 ? -20.461 -0.286 11.671 1.00 96.69 195 GLY A CA 1
ATOM 1590 C C . GLY A 1 195 ? -18.937 -0.232 11.557 1.00 96.69 195 GLY A C 1
ATOM 1591 O O . GLY A 1 195 ? -18.249 -0.441 12.558 1.00 96.69 195 GLY A O 1
ATOM 1592 N N . ILE A 1 196 ? -18.404 0.038 10.363 1.00 97.25 196 ILE A N 1
ATOM 1593 C CA . ILE A 1 196 ? -16.971 0.029 10.062 1.00 97.25 196 ILE A CA 1
ATOM 1594 C C . ILE A 1 196 ? -16.483 1.457 9.800 1.00 97.25 196 ILE A C 1
ATOM 1596 O O . ILE A 1 196 ? -17.187 2.299 9.249 1.00 97.25 196 ILE A O 1
ATOM 1600 N N . SER A 1 197 ? -15.251 1.756 10.202 1.00 97.19 197 SER A N 1
ATOM 1601 C CA . SER A 1 197 ? -14.577 3.008 9.870 1.00 97.19 197 SER A CA 1
ATOM 1602 C C . SER A 1 197 ? -13.110 2.758 9.537 1.00 97.19 197 SER A C 1
ATOM 1604 O O . SER A 1 197 ? -12.376 2.155 10.324 1.00 97.19 197 SER A O 1
ATOM 1606 N N . SER A 1 198 ? -12.672 3.237 8.370 1.00 95.12 198 SER A N 1
ATOM 1607 C CA . SER A 1 198 ? -11.252 3.262 8.008 1.00 95.12 198 SER A CA 1
ATOM 1608 C C . SER A 1 198 ? -10.613 4.520 8.592 1.00 95.12 198 SER A C 1
ATOM 1610 O O . SER A 1 198 ? -10.993 5.649 8.278 1.00 95.12 198 SER A O 1
ATOM 1612 N N . ALA A 1 199 ? -9.613 4.320 9.445 1.00 91.38 199 ALA A N 1
ATOM 1613 C CA . ALA A 1 199 ? -8.862 5.369 10.126 1.00 91.38 199 ALA A CA 1
ATOM 1614 C C . ALA A 1 199 ? -7.758 5.990 9.251 1.00 91.38 199 ALA A C 1
ATOM 1616 O O . ALA A 1 199 ? -6.930 6.770 9.734 1.00 91.38 199 ALA A O 1
ATOM 1617 N N . GLY A 1 200 ? -7.778 5.664 7.958 1.00 85.06 200 GLY A N 1
ATOM 1618 C CA . GLY A 1 200 ? -6.859 6.154 6.954 1.00 85.06 200 GLY A CA 1
ATOM 1619 C C . GLY A 1 200 ? -5.681 5.221 6.715 1.00 85.06 200 GLY A C 1
ATOM 1620 O O . GLY A 1 200 ? -5.564 4.119 7.256 1.00 85.06 200 GLY A O 1
ATOM 1621 N N . PHE A 1 201 ? -4.791 5.714 5.863 1.00 84.69 201 PHE A N 1
ATOM 1622 C CA . PHE A 1 201 ? -3.688 4.953 5.316 1.00 84.69 201 PHE A CA 1
ATOM 1623 C C . PHE A 1 201 ? -2.362 5.656 5.571 1.00 84.69 201 PHE A C 1
ATOM 1625 O O . PHE A 1 201 ? -2.259 6.880 5.467 1.00 84.69 201 PHE A O 1
ATOM 1632 N N . SER A 1 202 ? -1.321 4.879 5.839 1.00 84.69 202 SER A N 1
ATOM 1633 C CA . SER A 1 202 ? 0.051 5.378 5.888 1.00 84.69 202 SER A CA 1
ATOM 1634 C C . SER A 1 202 ? 0.994 4.419 5.180 1.00 84.69 202 SER A C 1
ATOM 1636 O O . SER A 1 202 ? 0.714 3.231 5.066 1.00 84.69 202 SER A O 1
ATOM 1638 N N . GLY A 1 203 ? 2.111 4.921 4.670 1.00 86.44 203 GLY A N 1
ATOM 1639 C CA . GLY A 1 203 ? 3.095 4.081 4.005 1.00 86.44 203 GLY A CA 1
ATOM 1640 C C . GLY A 1 203 ? 4.417 4.799 3.807 1.00 86.44 203 GLY A C 1
ATOM 1641 O O . GLY A 1 203 ? 4.502 6.024 3.917 1.00 86.44 203 GLY A O 1
ATOM 1642 N N . GLY A 1 204 ? 5.464 4.031 3.531 1.00 86.94 204 GLY A N 1
ATOM 1643 C CA . GLY A 1 204 ? 6.787 4.587 3.294 1.00 86.94 204 GLY A CA 1
ATOM 1644 C C . GLY A 1 204 ? 7.911 3.562 3.316 1.00 86.94 204 GLY A C 1
ATOM 1645 O O . GLY A 1 204 ? 7.705 2.355 3.414 1.00 86.94 204 GLY A O 1
ATOM 1646 N N . ASN A 1 205 ? 9.131 4.092 3.258 1.00 87.12 205 ASN A N 1
ATOM 1647 C CA . ASN A 1 205 ? 10.387 3.341 3.322 1.00 87.12 205 ASN A CA 1
ATOM 1648 C C . ASN A 1 205 ? 11.035 3.433 4.723 1.00 87.12 205 ASN A C 1
ATOM 1650 O O . ASN A 1 205 ? 12.246 3.292 4.867 1.00 87.12 205 ASN A O 1
ATOM 1654 N N . GLY A 1 206 ? 10.256 3.741 5.766 1.00 86.06 206 GLY A N 1
ATOM 1655 C CA . GLY A 1 206 ? 10.735 3.817 7.153 1.00 86.06 206 GLY A CA 1
ATOM 1656 C C . GLY A 1 206 ? 10.824 2.447 7.833 1.00 86.06 206 GLY A C 1
ATOM 1657 O O . GLY A 1 206 ? 10.701 1.409 7.184 1.00 86.06 206 GLY A O 1
ATOM 1658 N N . SER A 1 207 ? 10.999 2.429 9.158 1.00 86.31 207 SER A N 1
ATOM 1659 C CA . SER A 1 207 ? 10.858 1.185 9.927 1.00 86.31 207 SER A CA 1
ATOM 1660 C C . SER A 1 207 ? 9.430 0.660 9.787 1.00 86.31 207 SER A C 1
ATOM 1662 O O . SER A 1 207 ? 8.485 1.323 10.212 1.00 86.31 207 SER A O 1
ATOM 1664 N N . ARG A 1 208 ? 9.274 -0.519 9.180 1.00 90.12 208 ARG A N 1
ATOM 1665 C CA . ARG A 1 208 ? 7.964 -1.160 9.030 1.00 90.12 208 ARG A CA 1
ATOM 1666 C C . ARG A 1 208 ? 7.504 -1.810 10.341 1.00 90.12 208 ARG A C 1
ATOM 1668 O O . ARG A 1 208 ? 8.360 -2.262 11.108 1.00 90.12 208 ARG A O 1
ATOM 1675 N N . PRO A 1 209 ? 6.186 -1.946 10.566 1.00 91.19 209 PRO A N 1
ATOM 1676 C CA . PRO A 1 209 ? 5.649 -2.828 11.598 1.00 91.19 209 PRO A CA 1
ATOM 1677 C C . PRO A 1 209 ? 6.194 -4.262 11.484 1.00 91.19 209 PRO A C 1
ATOM 1679 O O . PRO A 1 209 ? 6.373 -4.786 10.376 1.00 91.19 209 PRO A O 1
ATOM 1682 N N . ARG A 1 210 ? 6.471 -4.885 12.634 1.00 92.19 210 ARG A N 1
ATOM 1683 C CA . ARG A 1 210 ? 6.982 -6.260 12.768 1.00 92.19 210 ARG A CA 1
ATOM 1684 C C . ARG A 1 210 ? 6.042 -7.085 13.645 1.00 92.19 210 ARG A C 1
ATOM 1686 O O . ARG A 1 210 ? 5.320 -6.538 14.469 1.00 92.19 210 ARG A O 1
ATOM 1693 N N . GLU A 1 211 ? 6.078 -8.396 13.486 1.00 93.69 211 GLU A N 1
ATOM 1694 C CA . GLU A 1 211 ? 5.169 -9.380 14.084 1.00 93.69 211 GLU A CA 1
ATOM 1695 C C . GLU A 1 211 ? 5.169 -9.337 15.621 1.00 93.69 211 GLU A C 1
ATOM 1697 O O . GLU A 1 211 ? 4.150 -9.564 16.263 1.00 93.69 211 GLU A O 1
ATOM 1702 N N . ASN A 1 212 ? 6.303 -8.982 16.228 1.00 93.06 212 ASN A N 1
ATOM 1703 C CA . ASN A 1 212 ? 6.442 -8.853 17.677 1.00 93.06 212 ASN A CA 1
ATOM 1704 C C . ASN A 1 212 ? 5.901 -7.527 18.242 1.00 93.06 212 ASN A C 1
ATOM 1706 O O . ASN A 1 212 ? 5.999 -7.291 19.448 1.00 93.06 212 ASN A O 1
ATOM 1710 N N . TYR A 1 213 ? 5.384 -6.631 17.399 1.00 94.19 213 TYR A N 1
ATOM 1711 C CA . TYR A 1 213 ? 4.816 -5.374 17.867 1.00 94.19 213 TYR A CA 1
ATOM 1712 C C . TYR A 1 213 ? 3.471 -5.619 18.550 1.00 94.19 213 TYR A C 1
ATOM 1714 O O . TYR A 1 213 ? 2.706 -6.518 18.211 1.00 94.19 213 TYR A O 1
ATOM 1722 N N . THR A 1 214 ? 3.177 -4.789 19.541 1.00 96.69 214 THR A N 1
ATOM 1723 C CA . THR A 1 214 ? 1.853 -4.699 20.151 1.00 96.69 214 THR A CA 1
ATOM 1724 C C . THR A 1 214 ? 1.443 -3.243 20.113 1.00 96.69 214 THR A C 1
ATOM 1726 O O . THR A 1 214 ? 2.198 -2.380 20.567 1.00 96.69 214 THR A O 1
ATOM 1729 N N . TYR A 1 215 ? 0.262 -2.977 19.574 1.00 97.06 215 TYR A N 1
ATOM 1730 C CA . TYR A 1 215 ? -0.311 -1.642 19.569 1.00 97.06 215 TYR A CA 1
ATOM 1731 C C . TYR A 1 215 ? -1.305 -1.529 20.715 1.00 97.06 215 TYR A C 1
ATOM 1733 O O . TYR A 1 215 ? -2.198 -2.361 20.838 1.00 97.06 215 TYR A O 1
ATOM 1741 N N . THR A 1 216 ? -1.152 -0.513 21.553 1.00 98.19 216 THR A N 1
ATOM 1742 C CA . THR A 1 216 ? -2.206 -0.094 22.475 1.00 98.19 216 THR A CA 1
ATOM 1743 C C . THR A 1 216 ? -3.131 0.847 21.723 1.00 98.19 216 THR A C 1
ATOM 1745 O O . THR A 1 216 ? -2.666 1.826 21.130 1.00 98.19 216 THR A O 1
ATOM 1748 N N . THR A 1 217 ? -4.419 0.536 21.753 1.00 98.25 217 THR A N 1
ATOM 1749 C CA . THR A 1 217 ? -5.476 1.295 21.099 1.00 98.25 217 THR A CA 1
ATOM 1750 C C . THR A 1 217 ? -6.428 1.822 22.152 1.00 98.25 217 THR A C 1
ATOM 1752 O O . THR A 1 217 ? -6.962 1.035 22.927 1.00 98.25 217 THR A O 1
ATOM 1755 N N . ASP A 1 218 ? -6.654 3.130 22.130 1.00 98.19 218 ASP A N 1
ATOM 1756 C CA . ASP A 1 218 ? -7.666 3.818 22.919 1.00 98.19 218 ASP A CA 1
ATOM 1757 C C . ASP A 1 218 ? -8.740 4.354 21.971 1.00 98.19 218 ASP A C 1
ATOM 1759 O O . ASP A 1 218 ? -8.414 5.093 21.035 1.00 98.19 218 ASP A O 1
ATOM 1763 N N . ILE A 1 219 ? -10.006 4.022 22.222 1.00 98.31 219 ILE A N 1
ATOM 1764 C CA . ILE A 1 219 ? -11.157 4.582 21.509 1.00 98.31 219 ILE A CA 1
ATOM 1765 C C . ILE A 1 219 ? -12.032 5.361 22.487 1.00 98.31 219 ILE A C 1
ATOM 1767 O O . ILE A 1 219 ? -12.375 4.862 23.558 1.00 98.31 219 ILE A O 1
ATOM 1771 N N . HIS A 1 220 ? -12.385 6.589 22.106 1.00 98.19 220 HIS A N 1
ATOM 1772 C CA . HIS A 1 220 ? -13.236 7.494 22.873 1.00 98.19 220 HIS A CA 1
ATOM 1773 C C . HIS A 1 220 ? -14.501 7.811 22.083 1.00 98.19 220 HIS A C 1
ATOM 1775 O O . HIS A 1 220 ? -14.429 8.255 20.942 1.00 98.19 220 HIS A O 1
ATOM 1781 N N . TRP A 1 221 ? -15.661 7.617 22.695 1.00 97.56 221 TRP A N 1
ATOM 1782 C CA . TRP A 1 221 ? -16.966 7.748 22.041 1.00 97.56 221 TRP A CA 1
ATOM 1783 C C . TRP A 1 221 ? -18.063 7.941 23.082 1.00 97.56 221 TRP A C 1
ATOM 1785 O O . TRP A 1 221 ? -17.973 7.368 24.161 1.00 97.56 221 TRP A O 1
ATOM 1795 N N . ASN A 1 222 ? -19.106 8.726 22.818 1.00 95.38 222 ASN A N 1
ATOM 1796 C CA . ASN A 1 222 ? -20.254 8.868 23.735 1.00 95.38 222 ASN A CA 1
ATOM 1797 C C . ASN A 1 222 ? -19.879 9.058 25.232 1.00 95.38 222 ASN A C 1
ATOM 1799 O O . ASN A 1 222 ? -20.562 8.554 26.124 1.00 95.38 222 ASN A O 1
ATOM 1803 N N . GLY A 1 223 ? -18.755 9.728 25.522 1.00 95.38 223 GLY A N 1
ATOM 1804 C CA . GLY A 1 223 ? -18.217 9.908 26.881 1.00 95.38 223 GLY A CA 1
ATOM 1805 C C . GLY A 1 223 ? -17.578 8.672 27.544 1.00 95.38 223 GLY A C 1
ATOM 1806 O O . GLY A 1 223 ? -17.202 8.747 28.711 1.00 95.38 223 GLY A O 1
ATOM 1807 N N . LYS A 1 224 ? -17.445 7.548 26.836 1.00 96.19 224 LYS A N 1
ATOM 1808 C CA . LYS A 1 224 ? -16.759 6.321 27.264 1.00 96.19 224 LYS A CA 1
ATOM 1809 C C . LYS A 1 224 ? -15.369 6.220 26.630 1.00 96.19 224 LYS A C 1
ATOM 1811 O O . LYS A 1 224 ? -15.140 6.745 25.540 1.00 96.19 224 LYS A O 1
ATOM 1816 N N . THR A 1 225 ? -14.490 5.468 27.286 1.00 97.81 225 THR A N 1
ATOM 1817 C CA . THR A 1 225 ? -13.167 5.100 26.770 1.00 97.81 225 THR A CA 1
ATOM 1818 C C . THR A 1 225 ? -12.981 3.597 26.874 1.00 97.81 225 THR A C 1
ATOM 1820 O O . THR A 1 225 ? -13.235 3.021 27.931 1.00 97.81 225 THR A O 1
ATOM 1823 N N . GLU A 1 226 ? -12.496 2.980 25.803 1.00 98.44 226 GLU A N 1
ATOM 1824 C CA . GLU A 1 226 ? -12.070 1.583 25.785 1.00 98.44 226 GLU A CA 1
ATOM 1825 C C . GLU A 1 226 ? -10.617 1.488 25.337 1.00 98.44 226 GLU A C 1
ATOM 1827 O O . GLU A 1 226 ? -10.219 2.117 24.356 1.00 98.44 226 GLU A O 1
ATOM 1832 N N . THR A 1 227 ? -9.836 0.690 26.065 1.00 98.44 227 THR A N 1
ATOM 1833 C CA . THR A 1 227 ? -8.420 0.455 25.782 1.00 98.44 227 THR A CA 1
ATOM 1834 C C . THR A 1 227 ? -8.182 -1.031 25.580 1.00 98.44 227 THR A C 1
ATOM 1836 O O . THR A 1 227 ? -8.504 -1.843 26.448 1.00 98.44 227 THR A O 1
ATOM 1839 N N . PHE A 1 228 ? -7.559 -1.393 24.465 1.00 98.50 228 PHE A N 1
ATOM 1840 C CA . PHE A 1 228 ? -7.246 -2.778 24.130 1.00 98.50 228 PHE A CA 1
ATOM 1841 C C . PHE A 1 228 ? -5.938 -2.882 23.344 1.00 98.50 228 PHE A C 1
ATOM 1843 O O . PHE A 1 228 ? -5.332 -1.883 22.951 1.00 98.50 228 PHE A O 1
ATOM 1850 N N . LYS A 1 229 ? -5.441 -4.111 23.181 1.00 98.25 229 LYS A N 1
ATOM 1851 C CA . LYS A 1 229 ? -4.160 -4.388 22.523 1.00 98.25 229 LYS A CA 1
ATOM 1852 C C . LYS A 1 229 ? -4.385 -5.089 21.195 1.00 98.25 229 LYS A C 1
ATOM 1854 O O . LYS A 1 229 ? -5.041 -6.122 21.177 1.00 98.25 229 LYS A O 1
ATOM 1859 N N . LEU A 1 230 ? -3.759 -4.585 20.135 1.00 97.81 230 LEU A N 1
ATOM 1860 C CA . LEU A 1 230 ? -3.673 -5.259 18.843 1.00 97.81 230 LEU A CA 1
ATOM 1861 C C . LEU A 1 230 ? -2.350 -6.017 18.756 1.00 97.81 230 LEU A C 1
ATOM 1863 O O . LEU A 1 230 ? -1.280 -5.433 18.975 1.00 97.81 230 LEU A O 1
ATOM 1867 N N . LYS A 1 231 ? -2.414 -7.303 18.424 1.00 97.12 231 LYS A N 1
ATOM 1868 C CA . LYS A 1 231 ? -1.246 -8.174 18.241 1.00 97.12 231 LYS A CA 1
ATOM 1869 C C . LYS A 1 231 ? -1.303 -8.840 16.878 1.00 97.12 231 LYS A C 1
ATOM 1871 O O . LYS A 1 231 ? -2.389 -9.019 16.338 1.00 97.12 231 LYS A O 1
ATOM 1876 N N . ALA A 1 232 ? -0.140 -9.181 16.332 1.00 96.12 232 ALA A N 1
ATOM 1877 C CA . ALA A 1 232 ? -0.075 -9.886 15.064 1.00 96.12 232 ALA A CA 1
ATOM 1878 C C . ALA A 1 232 ? -0.823 -11.222 15.163 1.00 96.12 232 ALA A C 1
ATOM 1880 O O . ALA A 1 232 ? -0.555 -11.993 16.084 1.00 96.12 232 ALA A O 1
ATOM 1881 N N . ILE A 1 233 ? -1.717 -11.489 14.213 1.00 92.31 233 ILE A N 1
ATOM 1882 C CA . ILE A 1 233 ? -2.242 -12.836 13.988 1.00 92.31 233 ILE A CA 1
ATOM 1883 C C . ILE A 1 233 ? -1.223 -13.579 13.128 1.00 92.31 233 ILE A C 1
ATOM 1885 O O . ILE A 1 233 ? -0.779 -13.069 12.092 1.00 92.31 233 ILE A O 1
ATOM 1889 N N . THR A 1 234 ? -0.778 -14.747 13.578 1.00 73.75 234 THR A N 1
ATOM 1890 C CA . THR A 1 234 ? 0.106 -15.585 12.767 1.00 73.75 234 THR A CA 1
ATOM 1891 C C . THR A 1 234 ? -0.730 -16.550 11.938 1.00 73.75 234 THR A C 1
ATOM 1893 O O . THR A 1 234 ? -1.880 -16.817 12.260 1.00 73.75 234 THR A O 1
ATOM 1896 N N . HIS A 1 235 ? -0.183 -17.074 10.838 1.00 54.94 235 HIS A N 1
ATOM 1897 C CA . HIS A 1 235 ? -0.893 -18.042 9.989 1.00 54.94 235 HIS A CA 1
ATOM 1898 C C . HIS A 1 235 ? -1.298 -19.344 10.718 1.00 54.94 235 HIS A C 1
ATOM 1900 O O . HIS A 1 235 ? -1.999 -20.152 10.123 1.00 54.94 235 HIS A O 1
ATOM 1906 N N . GLU A 1 236 ? -0.871 -19.550 11.968 1.00 44.84 236 GLU A N 1
ATOM 1907 C CA . GLU A 1 236 ? -1.319 -20.650 12.833 1.00 44.84 236 GLU A CA 1
ATOM 1908 C C . GLU A 1 236 ? -2.648 -20.343 13.561 1.00 44.84 236 GLU A C 1
ATOM 1910 O O . GLU A 1 236 ? -3.258 -21.255 14.111 1.00 44.84 236 GLU A O 1
ATOM 1915 N N . ASP A 1 237 ? -3.111 -19.086 13.530 1.00 41.72 237 ASP A N 1
ATOM 1916 C CA . ASP A 1 237 ? -4.298 -18.585 14.240 1.00 41.72 237 ASP A CA 1
ATOM 1917 C C . ASP A 1 237 ? -5.527 -18.356 13.320 1.00 41.72 237 ASP A C 1
ATOM 1919 O O . ASP A 1 237 ? -6.516 -17.759 13.750 1.00 41.72 237 ASP A O 1
ATOM 1923 N N . LEU A 1 238 ? -5.468 -18.805 12.055 1.00 40.59 238 LEU A N 1
ATOM 1924 C CA . LEU A 1 238 ? -6.550 -18.759 11.049 1.00 40.59 238 LEU A CA 1
ATOM 1925 C C . LEU A 1 238 ? -6.934 -20.171 10.591 1.00 40.59 238 LEU A C 1
ATOM 1927 O O . LEU A 1 238 ? -8.137 -20.381 10.314 1.00 40.59 238 LEU A O 1
#

pLDDT: mean 85.19, std 14.11, range [40.59, 98.5]